Protein AF-A0A7C5KEQ6-F1 (afdb_monomer)

InterPro domains:
  IPR007793 DivIVA [PF05103] (35-163)
  IPR007793 DivIVA [PTHR35794] (35-185)
  IPR019933 DivIVA domain [TIGR03544] (35-65)

Structure (mmCIF, N/CA/C/O backbone):
data_AF-A0A7C5KEQ6-F1
#
_entry.id   AF-A0A7C5KEQ6-F1
#
loop_
_atom_site.group_PDB
_atom_site.id
_atom_site.type_symbol
_atom_site.label_atom_id
_atom_site.label_alt_id
_atom_site.label_comp_id
_atom_site.label_asym_id
_atom_site.label_entity_id
_atom_site.label_seq_id
_atom_site.pdbx_PDB_ins_code
_atom_site.Cartn_x
_atom_site.Cartn_y
_atom_site.Cartn_z
_atom_site.occupancy
_atom_site.B_iso_or_equiv
_atom_site.auth_seq_id
_atom_site.auth_comp_id
_atom_site.auth_asym_id
_atom_site.auth_atom_id
_atom_site.pdbx_PDB_model_num
ATOM 1 N N . MET A 1 1 ? -36.748 -22.051 81.088 1.00 29.78 1 MET A N 1
ATOM 2 C CA . MET A 1 1 ? -35.799 -20.954 81.369 1.00 29.78 1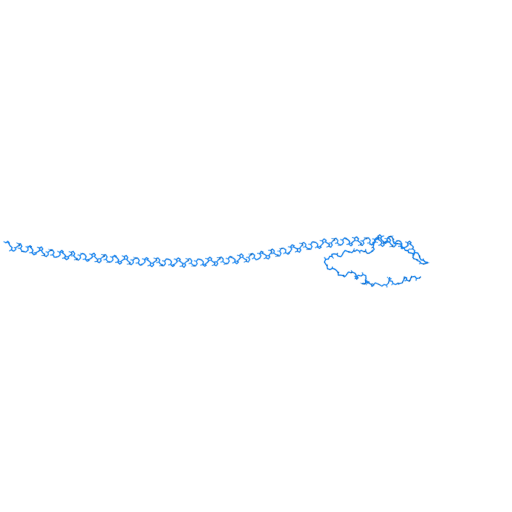 MET A CA 1
ATOM 3 C C . MET A 1 1 ? -34.847 -20.913 80.181 1.00 29.78 1 MET A C 1
ATOM 5 O O . MET A 1 1 ? -33.818 -21.569 80.209 1.00 29.78 1 MET A O 1
ATOM 9 N N . ILE A 1 2 ? -35.272 -20.294 79.074 1.00 32.44 2 ILE A N 1
ATOM 10 C CA . ILE A 1 2 ? -34.421 -20.153 77.887 1.00 32.44 2 ILE A CA 1
ATOM 11 C C . ILE A 1 2 ? -33.592 -18.909 78.142 1.00 32.44 2 ILE A C 1
ATOM 13 O O . ILE A 1 2 ? -34.121 -17.808 78.284 1.00 32.44 2 ILE A O 1
ATOM 17 N N . VAL A 1 3 ? -32.303 -19.131 78.342 1.00 28.83 3 VAL A N 1
ATOM 18 C CA . VAL A 1 3 ? -31.347 -18.090 78.670 1.00 28.83 3 VAL A CA 1
ATOM 19 C C . VAL A 1 3 ? -31.056 -17.334 77.375 1.00 28.83 3 VAL A C 1
ATOM 21 O O . VAL A 1 3 ? -30.143 -17.681 76.638 1.00 28.83 3 VAL A O 1
ATOM 24 N N . PHE A 1 4 ? -31.851 -16.302 77.087 1.00 32.75 4 PHE A N 1
ATOM 25 C CA . PHE A 1 4 ? -31.409 -15.196 76.241 1.00 32.75 4 PHE A CA 1
ATOM 26 C C . PHE A 1 4 ? -30.348 -14.434 77.040 1.00 32.75 4 PHE A C 1
ATOM 28 O O . PHE A 1 4 ? -30.637 -13.466 77.742 1.00 32.75 4 PHE A O 1
ATOM 35 N N . ARG A 1 5 ? -29.114 -14.934 77.017 1.00 34.44 5 ARG A N 1
ATOM 36 C CA . ARG A 1 5 ? -27.953 -14.146 77.409 1.00 34.44 5 ARG A CA 1
ATOM 37 C C . ARG A 1 5 ? -26.958 -14.114 76.270 1.00 34.44 5 ARG A C 1
ATOM 39 O O . ARG A 1 5 ? -26.550 -15.143 75.749 1.00 34.44 5 ARG A O 1
ATOM 46 N N . ASP A 1 6 ? -26.569 -12.877 76.005 1.00 37.09 6 ASP A N 1
ATOM 47 C CA . ASP A 1 6 ? -25.290 -12.476 75.449 1.00 37.09 6 ASP A CA 1
ATOM 48 C C . ASP A 1 6 ? -25.142 -12.598 73.936 1.00 37.09 6 ASP A C 1
ATOM 50 O O . ASP A 1 6 ? -24.330 -13.357 73.423 1.00 37.09 6 ASP A O 1
ATOM 54 N N . CYS A 1 7 ? -25.834 -11.708 73.218 1.00 33.69 7 CYS A N 1
ATOM 55 C CA . CYS A 1 7 ? -25.252 -11.151 71.996 1.00 33.69 7 CYS A CA 1
ATOM 56 C C . CYS A 1 7 ? -25.726 -9.717 71.701 1.00 33.69 7 CYS A C 1
ATOM 58 O O . CYS A 1 7 ? -26.034 -9.371 70.568 1.00 33.69 7 CYS A O 1
ATOM 60 N N . TRP A 1 8 ? -25.784 -8.856 72.722 1.00 36.59 8 TRP A N 1
ATOM 61 C CA . TRP A 1 8 ? -25.986 -7.416 72.519 1.00 36.59 8 TRP A CA 1
ATOM 62 C C . TRP A 1 8 ? -25.116 -6.600 73.473 1.00 36.59 8 TRP A C 1
ATOM 64 O O . TRP A 1 8 ? -25.591 -5.803 74.266 1.00 36.59 8 TRP A O 1
ATOM 74 N N . CYS A 1 9 ? -23.811 -6.870 73.473 1.00 34.62 9 CYS A N 1
ATOM 75 C CA . CYS A 1 9 ? -22.845 -5.996 74.134 1.00 34.62 9 CYS A CA 1
ATOM 76 C C . CYS A 1 9 ? -21.431 -6.335 73.667 1.00 34.62 9 CYS A C 1
ATOM 78 O O . CYS A 1 9 ? -20.751 -7.168 74.263 1.00 34.62 9 CYS A O 1
ATOM 80 N N . LYS A 1 10 ? -21.021 -5.699 72.569 1.00 31.30 10 LYS A N 1
ATOM 81 C CA . LYS A 1 10 ? -19.654 -5.277 72.214 1.00 31.30 10 LYS A CA 1
ATOM 82 C C . LYS A 1 10 ? -19.674 -5.014 70.719 1.00 31.30 10 LYS A C 1
ATOM 84 O O . LYS A 1 10 ? -19.950 -5.933 69.960 1.00 31.30 10 LYS A O 1
ATOM 89 N N . GLY A 1 11 ? -19.373 -3.780 70.318 1.00 40.06 11 GLY A N 1
ATOM 90 C CA . GLY A 1 11 ? -19.161 -3.362 68.930 1.00 40.06 11 GLY A CA 1
ATOM 91 C C . GLY A 1 11 ? -17.986 -4.090 68.274 1.00 40.06 11 GLY A C 1
ATOM 92 O O . GLY A 1 11 ? -16.974 -3.492 67.931 1.00 40.06 11 GLY A O 1
ATOM 93 N N . LYS A 1 12 ? -18.115 -5.405 68.125 1.00 33.38 12 LYS A N 1
ATOM 94 C CA . LYS A 1 12 ? -17.298 -6.251 67.281 1.00 33.38 12 LYS A CA 1
ATOM 95 C C . LYS A 1 12 ? -18.209 -6.707 66.161 1.00 33.38 12 LYS A C 1
ATOM 97 O O . LYS A 1 12 ? -19.040 -7.591 66.339 1.00 33.38 12 LYS A O 1
ATOM 102 N N . TYR A 1 13 ? -18.042 -6.027 65.034 1.00 39.66 13 TYR A N 1
ATOM 103 C CA . TYR A 1 13 ? -18.504 -6.431 63.716 1.00 39.66 13 TYR A CA 1
ATOM 104 C C . TYR A 1 13 ? -18.245 -7.937 63.559 1.00 39.66 13 TYR A C 1
ATOM 106 O O . TYR A 1 13 ? -17.094 -8.369 63.470 1.00 39.66 13 TYR A O 1
ATOM 114 N N . ASN A 1 14 ? -19.295 -8.755 63.658 1.00 34.84 14 ASN A N 1
ATOM 115 C CA . ASN A 1 14 ? -19.147 -10.202 63.622 1.00 34.84 14 ASN A CA 1
ATOM 116 C C . ASN A 1 14 ? -19.010 -10.623 62.155 1.00 34.84 14 ASN A C 1
ATOM 118 O O . ASN A 1 14 ? -19.997 -10.774 61.437 1.00 34.84 14 ASN A O 1
ATOM 122 N N . SER A 1 15 ? -17.764 -10.785 61.707 1.00 37.91 15 SER A N 1
ATOM 123 C CA . SER A 1 15 ? -17.379 -11.184 60.345 1.00 37.91 15 SER A CA 1
ATOM 124 C C . SER A 1 15 ? -17.901 -12.564 59.920 1.00 37.91 15 SER A C 1
ATOM 126 O O . SER A 1 15 ? -17.697 -12.973 58.780 1.00 37.91 15 SER A O 1
ATOM 128 N N . SER A 1 16 ? -18.592 -13.288 60.807 1.00 32.25 16 SER A N 1
ATOM 129 C CA . SER A 1 16 ? -19.177 -14.593 60.506 1.00 32.25 16 SER A CA 1
ATOM 130 C C . SER A 1 16 ? -20.471 -14.521 59.687 1.00 32.25 16 SER A C 1
ATOM 132 O O . SER A 1 16 ? -20.747 -15.473 58.967 1.00 32.25 16 SER A O 1
ATOM 134 N N . CYS A 1 17 ? -21.240 -13.425 59.734 1.00 35.88 17 CYS A N 1
ATOM 135 C CA . CYS A 1 17 ? -22.447 -13.288 58.895 1.00 35.88 17 CYS A CA 1
ATOM 136 C C . CYS A 1 17 ? -22.145 -12.800 57.469 1.00 35.88 17 CYS A C 1
ATOM 138 O O . CYS A 1 17 ? -22.971 -12.958 56.582 1.00 35.88 17 CYS A O 1
ATOM 140 N N . TYR A 1 18 ? -20.947 -12.263 57.223 1.00 37.22 18 TYR A N 1
ATOM 141 C CA . TYR A 1 18 ? -20.495 -11.847 55.888 1.00 37.22 18 TYR A CA 1
ATOM 142 C C . TYR A 1 18 ? -19.831 -12.980 55.085 1.00 37.22 18 TYR A C 1
ATOM 144 O O . TYR A 1 18 ? -19.348 -12.759 53.977 1.00 37.22 18 TYR A O 1
ATOM 152 N N . LYS A 1 19 ? -19.792 -14.203 55.630 1.00 31.09 19 LYS A N 1
ATOM 153 C CA . LYS A 1 19 ? -19.060 -15.333 55.040 1.00 31.09 19 LYS A CA 1
ATOM 154 C C . LYS A 1 19 ? -19.785 -16.086 53.921 1.00 31.09 19 LYS A C 1
ATOM 156 O O . LYS A 1 19 ? -19.233 -17.059 53.429 1.00 31.09 19 LYS A O 1
ATOM 161 N N . SER A 1 20 ? -20.952 -15.622 53.481 1.00 35.94 20 SER A N 1
ATOM 162 C CA . SER A 1 20 ? -21.626 -16.175 52.294 1.00 35.94 20 SER A CA 1
ATOM 163 C C . SER A 1 20 ? -21.351 -15.379 51.013 1.00 35.94 20 SER A C 1
ATOM 165 O O . SER A 1 20 ? -21.869 -15.727 49.960 1.00 35.94 20 SER A O 1
ATOM 167 N N . ILE A 1 21 ? -20.521 -14.330 51.071 1.00 41.25 21 ILE A N 1
ATOM 168 C CA . ILE A 1 21 ? -20.067 -13.590 49.884 1.00 41.25 21 ILE A CA 1
ATOM 169 C C . ILE A 1 21 ? -18.680 -14.110 49.491 1.00 41.25 21 ILE A C 1
ATOM 171 O O . ILE A 1 21 ? -17.681 -13.398 49.552 1.00 41.25 21 ILE A O 1
ATOM 175 N N . SER A 1 22 ? -18.596 -15.391 49.152 1.00 35.69 22 SER A N 1
ATOM 176 C CA . SER A 1 22 ? -17.406 -15.956 48.524 1.00 35.69 22 SER A CA 1
ATOM 177 C C . SER A 1 22 ? -17.815 -16.679 47.253 1.00 35.69 22 SER A C 1
ATOM 179 O O . SER A 1 22 ? -18.537 -17.667 47.304 1.00 35.69 22 SER A O 1
ATOM 181 N N . GLU A 1 23 ? -17.279 -16.160 46.149 1.00 37.38 23 GLU A N 1
ATOM 182 C CA . GLU A 1 23 ? -16.991 -16.898 44.921 1.00 37.38 23 GLU A CA 1
ATOM 183 C C . GLU A 1 23 ? -18.195 -17.276 44.051 1.00 37.38 23 GLU A C 1
ATOM 185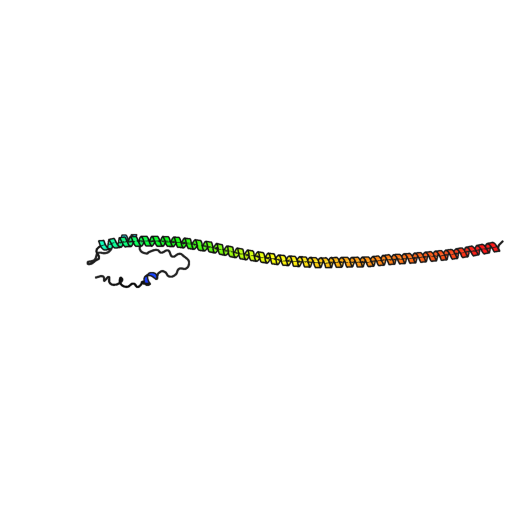 O O . GLU A 1 23 ? -18.720 -18.383 44.080 1.00 37.38 23 GLU A O 1
ATOM 190 N N . SER A 1 24 ? -18.523 -16.372 43.128 1.00 33.59 24 SER A N 1
ATOM 191 C CA . SER A 1 24 ? -18.882 -16.792 41.775 1.00 33.59 24 SER A CA 1
ATOM 192 C C . SER A 1 24 ? -18.427 -15.733 40.781 1.00 33.59 24 SER A C 1
ATOM 194 O O . SER A 1 24 ? -18.930 -14.609 40.748 1.00 33.59 24 SER A O 1
ATOM 196 N N . GLU A 1 25 ? -17.432 -16.104 39.989 1.00 36.66 25 GLU A N 1
ATOM 197 C CA . GLU A 1 25 ? -16.979 -15.370 38.822 1.00 36.66 25 GLU A CA 1
ATOM 198 C C . GLU A 1 25 ? -18.166 -15.102 37.873 1.00 36.66 25 GLU A C 1
ATOM 200 O O . GLU A 1 25 ? -18.947 -15.994 37.548 1.00 36.66 25 GLU A O 1
ATOM 205 N N . GLY A 1 26 ? -18.307 -13.858 37.413 1.00 40.50 26 GLY A N 1
ATOM 206 C CA . GLY A 1 26 ? -18.954 -13.553 36.133 1.00 40.50 26 GLY A CA 1
ATOM 207 C C . GLY A 1 26 ? -20.465 -13.299 36.082 1.00 40.50 26 GLY A C 1
ATOM 208 O O . GLY A 1 26 ? -20.894 -12.711 35.094 1.00 40.50 26 GLY A O 1
ATOM 209 N N . ASN A 1 27 ? -21.271 -13.624 37.095 1.00 42.72 27 ASN A N 1
ATOM 210 C CA . ASN A 1 27 ? -22.706 -13.295 37.095 1.00 42.72 27 ASN A CA 1
ATOM 211 C C . ASN A 1 27 ? -23.093 -12.497 38.342 1.00 42.72 27 ASN A C 1
ATOM 213 O O . ASN A 1 27 ? -22.653 -12.804 39.446 1.00 42.72 27 ASN A O 1
ATOM 217 N N . GLY A 1 28 ? -23.876 -11.433 38.144 1.00 48.72 28 GLY A N 1
ATOM 218 C CA . GLY A 1 28 ? -24.333 -10.545 39.212 1.00 48.72 28 GLY A CA 1
ATOM 219 C C . GLY A 1 28 ? -24.948 -11.336 40.364 1.00 48.72 28 GLY A C 1
ATOM 220 O O . GLY A 1 28 ? -25.876 -12.114 40.164 1.00 48.72 28 GLY A O 1
ATOM 221 N N . VAL A 1 29 ? -24.398 -11.152 41.562 1.00 52.53 29 VAL A N 1
ATOM 222 C CA . VAL A 1 29 ? -24.937 -11.739 42.786 1.00 52.53 29 VAL A CA 1
ATOM 223 C C . VAL A 1 29 ? -26.204 -10.962 43.124 1.00 52.53 29 VAL A C 1
ATOM 225 O O . VAL A 1 29 ? -26.113 -9.842 43.611 1.00 52.53 29 VAL A O 1
ATOM 228 N N . THR A 1 30 ? -27.371 -11.525 42.820 1.00 57.31 30 THR A N 1
ATOM 229 C CA . THR A 1 30 ? -28.657 -10.966 43.252 1.00 57.31 30 THR A CA 1
ATOM 230 C C . THR A 1 30 ? -28.824 -11.260 44.736 1.00 57.31 30 THR A C 1
ATOM 232 O O . THR A 1 30 ? -28.908 -12.434 45.121 1.00 57.31 30 THR A O 1
ATOM 235 N N . TYR A 1 31 ? -28.846 -10.228 45.578 1.00 66.00 31 TYR A N 1
ATOM 236 C CA . TYR A 1 31 ? -29.071 -10.422 47.008 1.00 66.00 31 TYR A CA 1
ATOM 237 C C . TYR A 1 31 ? -30.532 -10.820 47.240 1.00 66.00 31 TYR A C 1
ATOM 239 O O . TYR A 1 31 ? -31.441 -9.996 47.166 1.00 66.00 31 TYR A O 1
ATOM 247 N N . LYS A 1 32 ? -30.765 -12.105 47.514 1.00 67.50 32 LYS A N 1
ATOM 248 C CA . LYS A 1 32 ? -32.080 -12.622 47.889 1.00 67.50 32 LYS A CA 1
ATOM 249 C C . LYS A 1 32 ? -32.089 -12.892 49.396 1.00 67.50 32 LYS A C 1
ATOM 251 O O . LYS A 1 32 ? -31.457 -13.859 49.816 1.00 67.50 32 LYS A O 1
ATOM 256 N N . PRO A 1 33 ? -32.750 -12.057 50.214 1.00 71.38 33 PRO A N 1
ATOM 257 C CA . PRO A 1 33 ? -32.832 -12.312 51.645 1.00 71.38 33 PRO A CA 1
ATOM 258 C C . PRO A 1 33 ? -33.706 -13.544 51.934 1.00 71.38 33 PRO A C 1
ATOM 260 O O . PRO A 1 33 ? -34.746 -13.737 51.304 1.00 71.38 33 PRO A O 1
ATOM 263 N N . ASP A 1 34 ? -33.288 -14.359 52.909 1.00 76.06 34 ASP A N 1
ATOM 264 C CA . ASP A 1 34 ? -34.001 -15.573 53.356 1.00 76.06 34 ASP A CA 1
ATOM 265 C C . ASP A 1 34 ? -35.284 -15.272 54.153 1.00 76.06 34 ASP A C 1
ATOM 267 O O . ASP A 1 34 ? -36.094 -16.164 54.399 1.00 76.06 34 ASP A O 1
ATOM 271 N N . ILE A 1 35 ? -35.456 -14.019 54.582 1.00 78.00 35 ILE A N 1
ATOM 272 C CA . ILE A 1 35 ? -36.612 -13.526 55.331 1.00 78.00 35 ILE A CA 1
ATOM 273 C C . ILE A 1 35 ? -37.077 -12.241 54.652 1.00 78.00 35 ILE A C 1
ATOM 275 O O . ILE A 1 35 ? -36.291 -11.307 54.476 1.00 78.00 35 ILE A O 1
ATOM 279 N N . THR A 1 36 ? -38.350 -12.192 54.270 1.00 82.56 36 THR A N 1
ATOM 280 C CA . THR A 1 36 ? -38.975 -10.997 53.697 1.00 82.56 36 THR A CA 1
ATOM 281 C C . THR A 1 36 ? -39.631 -10.141 54.787 1.00 82.56 36 THR A C 1
ATOM 283 O O . THR A 1 36 ? -39.980 -10.662 55.846 1.00 82.56 36 THR A O 1
ATOM 286 N N . PRO A 1 37 ? -39.864 -8.836 54.551 1.00 84.44 37 PRO A N 1
ATOM 287 C CA . PRO A 1 37 ? -40.622 -7.994 55.485 1.00 84.44 37 PRO A CA 1
ATOM 288 C C . PRO A 1 37 ? -42.003 -8.583 55.824 1.00 84.44 37 PRO A C 1
ATOM 290 O O . PRO A 1 37 ? -42.469 -8.515 56.960 1.00 84.44 37 PRO A O 1
ATOM 293 N N . LEU A 1 38 ? -42.618 -9.262 54.851 1.00 82.81 38 LEU A N 1
ATOM 294 C CA . LEU A 1 38 ? -43.882 -9.971 55.024 1.00 82.81 38 LEU A CA 1
ATOM 295 C C . LEU A 1 38 ? -43.754 -11.186 55.962 1.00 82.81 38 LEU A C 1
ATOM 297 O O . LEU A 1 38 ? -44.675 -11.478 56.722 1.00 82.81 38 LEU A O 1
ATOM 301 N N . ASP A 1 39 ? -42.614 -11.880 55.947 1.00 84.31 39 ASP A N 1
ATOM 302 C CA . ASP A 1 39 ? -42.336 -12.986 56.873 1.00 84.31 39 ASP A CA 1
ATOM 303 C C . ASP A 1 39 ? -42.095 -12.493 58.307 1.00 84.31 39 ASP A C 1
ATOM 305 O O . ASP A 1 39 ? -42.354 -13.231 59.258 1.00 84.31 39 ASP A O 1
ATOM 309 N N . ILE A 1 40 ? -41.612 -11.253 58.471 1.00 84.88 40 ILE A N 1
ATOM 310 C CA . ILE A 1 40 ? -41.438 -10.598 59.777 1.00 84.88 40 ILE A CA 1
ATOM 311 C C . ILE A 1 40 ? -42.808 -10.239 60.368 1.00 84.88 40 ILE A C 1
ATOM 313 O O . ILE A 1 40 ? -43.055 -10.541 61.532 1.00 84.88 40 ILE A O 1
ATOM 317 N N . GLN A 1 41 ? -43.717 -9.679 59.562 1.00 80.69 41 GLN A N 1
ATOM 318 C CA . GLN A 1 41 ? -45.080 -9.328 59.996 1.00 80.69 41 GLN A CA 1
ATOM 319 C C . GLN A 1 41 ? -45.940 -10.548 60.344 1.00 80.69 41 GLN A C 1
ATOM 321 O O . GLN A 1 41 ? -46.729 -10.505 61.280 1.00 80.69 41 GLN A O 1
ATOM 326 N N . ASN A 1 42 ? -45.777 -11.657 59.620 1.00 84.12 42 ASN A N 1
ATOM 327 C CA . ASN A 1 42 ? -46.536 -12.888 59.867 1.00 84.12 42 ASN A CA 1
ATOM 328 C C . ASN A 1 42 ? -45.868 -13.811 60.904 1.00 84.12 42 ASN A C 1
ATOM 330 O O . ASN A 1 42 ? -46.201 -14.997 60.994 1.00 84.12 42 ASN A O 1
ATOM 334 N N . LYS A 1 43 ? -44.879 -13.316 61.660 1.00 85.50 43 LYS A N 1
ATOM 335 C CA . LYS A 1 43 ? -44.107 -14.151 62.576 1.00 85.50 43 LYS A CA 1
ATOM 336 C C . LYS A 1 43 ? -44.860 -14.397 63.881 1.00 85.50 43 LYS A C 1
ATOM 338 O O . LYS A 1 43 ? -44.917 -13.542 64.753 1.00 85.50 43 LYS A O 1
ATOM 343 N N . GLU A 1 44 ? -45.338 -15.623 64.067 1.00 82.00 44 GLU A N 1
ATOM 344 C CA . GLU A 1 44 ? -45.935 -16.042 65.337 1.00 82.00 44 GLU A CA 1
ATOM 345 C C . GLU A 1 44 ? -44.886 -16.593 66.319 1.00 82.00 44 GLU A C 1
ATOM 347 O O . GLU A 1 44 ? -44.047 -17.434 65.969 1.00 82.00 44 GLU A O 1
ATOM 352 N N . PHE A 1 45 ? -44.954 -16.150 67.580 1.00 84.94 45 PHE A N 1
ATOM 353 C CA . PHE A 1 45 ? -44.117 -16.654 68.672 1.00 84.94 45 PHE A CA 1
ATOM 354 C C . PHE A 1 45 ? -44.919 -17.531 69.642 1.00 84.94 45 PHE A C 1
ATOM 356 O O . PHE A 1 45 ? -46.034 -17.207 70.046 1.00 84.94 45 PHE A O 1
ATOM 363 N N . SER A 1 46 ? -44.325 -18.640 70.088 1.00 82.50 46 SER A N 1
ATOM 364 C CA . SER A 1 46 ? -44.924 -19.514 71.104 1.00 82.50 46 SER A CA 1
ATOM 365 C C . SER A 1 46 ? -44.937 -18.850 72.487 1.00 82.50 46 SER A C 1
ATOM 367 O O . SER A 1 46 ? -43.889 -18.410 72.968 1.00 82.50 46 SER A O 1
ATOM 369 N N . LYS A 1 47 ? -46.088 -18.852 73.173 1.00 80.38 47 LYS A N 1
ATOM 370 C CA . LYS A 1 47 ? -46.228 -18.271 74.521 1.00 80.38 47 LYS A CA 1
ATOM 371 C C . LYS A 1 47 ? -45.574 -19.162 75.587 1.00 80.38 47 LYS A C 1
ATOM 373 O O . LYS A 1 47 ? -45.809 -20.367 75.636 1.00 80.38 47 LYS A O 1
ATOM 378 N N . GLY A 1 48 ? -44.761 -18.568 76.462 1.00 82.62 48 GLY A N 1
ATOM 379 C CA . GLY A 1 48 ? -44.084 -19.248 77.574 1.00 82.62 48 GLY A CA 1
ATOM 380 C C . GLY A 1 48 ? -44.408 -18.620 78.933 1.00 82.62 48 GLY A C 1
ATOM 381 O O . GLY A 1 48 ? -44.843 -17.478 79.006 1.00 82.62 48 GLY A O 1
ATOM 382 N N . LEU A 1 49 ? -44.151 -19.345 80.032 1.00 73.12 49 LEU A N 1
ATOM 383 C CA . LEU A 1 49 ? -44.479 -18.922 81.412 1.00 73.12 49 LEU A CA 1
ATOM 384 C C . LEU A 1 49 ? -43.808 -17.597 81.863 1.00 73.12 49 LEU A C 1
ATOM 386 O O . LEU A 1 49 ? -44.185 -17.023 82.881 1.00 73.12 49 LEU A O 1
ATOM 390 N N . ARG A 1 50 ? -42.783 -17.139 81.133 1.00 79.25 50 ARG A N 1
ATOM 391 C CA . ARG A 1 50 ? -42.135 -15.819 81.209 1.00 79.25 50 ARG A CA 1
ATOM 392 C C . ARG A 1 50 ? -41.779 -15.408 79.779 1.00 79.25 50 ARG A C 1
ATOM 394 O O . ARG A 1 50 ? -41.192 -16.224 79.069 1.00 79.25 50 ARG A O 1
ATOM 401 N N . GLY A 1 51 ? -42.092 -14.179 79.382 1.00 79.88 51 GLY A N 1
ATOM 402 C CA . GLY A 1 51 ? -41.855 -13.675 78.028 1.00 79.88 51 GLY A CA 1
ATOM 403 C C . GLY A 1 51 ? -41.823 -12.151 77.976 1.00 79.88 51 GLY A C 1
ATOM 404 O O . GLY A 1 51 ? -42.127 -11.485 78.968 1.00 79.88 51 GLY A O 1
ATOM 405 N N . TYR A 1 52 ? -41.418 -11.624 76.824 1.00 84.44 52 TYR A N 1
ATOM 406 C CA . TYR A 1 52 ? -41.544 -10.204 76.503 1.00 84.44 52 TYR A CA 1
ATOM 407 C C . TYR A 1 52 ? -43.023 -9.833 76.342 1.00 84.44 52 TYR A C 1
ATOM 409 O O . TYR A 1 52 ? -43.857 -10.704 76.088 1.00 84.44 52 TYR A O 1
ATOM 417 N N . LYS A 1 53 ? -43.360 -8.553 76.521 1.00 85.31 53 LYS A N 1
ATOM 418 C CA . LYS A 1 53 ? -44.719 -8.077 76.249 1.00 85.31 53 LYS A CA 1
ATOM 419 C C . LYS A 1 53 ? -44.980 -8.124 74.749 1.00 85.31 53 LYS A C 1
ATOM 421 O O . LYS A 1 53 ? -44.178 -7.596 73.988 1.00 85.31 53 LYS A O 1
ATOM 426 N N . GLU A 1 54 ? -46.113 -8.703 74.371 1.00 85.19 54 GLU A N 1
ATOM 427 C CA . GLU A 1 54 ? -46.536 -8.859 72.973 1.00 85.19 54 GLU A CA 1
ATOM 428 C C . GLU A 1 54 ? -46.571 -7.493 72.258 1.00 85.19 54 GLU A C 1
ATOM 430 O O . GLU A 1 54 ? -45.864 -7.328 71.275 1.00 85.19 54 GLU A O 1
ATOM 435 N N . GLU A 1 55 ? -47.193 -6.462 72.850 1.00 86.19 55 GLU A N 1
ATOM 436 C CA . GLU A 1 55 ? -47.237 -5.103 72.267 1.00 86.19 55 GLU A CA 1
ATOM 437 C C . GLU A 1 55 ? -45.857 -4.468 72.004 1.00 86.19 55 GLU A C 1
ATOM 439 O O . GLU A 1 55 ? -45.677 -3.758 71.019 1.00 86.19 55 GLU A O 1
ATOM 444 N N . GLU A 1 56 ? -44.868 -4.671 72.882 1.00 86.31 56 GLU A N 1
ATOM 445 C CA . GLU A 1 56 ? -43.525 -4.096 72.683 1.00 86.31 56 GLU A CA 1
ATOM 446 C C . GLU A 1 56 ? -42.757 -4.844 71.582 1.00 86.31 56 GLU A C 1
ATOM 448 O O . GLU A 1 56 ? -41.949 -4.242 70.877 1.00 86.31 56 GLU A O 1
ATOM 453 N N . VAL A 1 57 ? -43.014 -6.148 71.425 1.00 88.25 57 VAL A N 1
ATOM 454 C CA . VAL A 1 57 ? -42.425 -6.971 70.362 1.00 88.25 57 VAL A CA 1
ATOM 455 C C . VAL A 1 57 ? -43.068 -6.649 69.017 1.00 88.25 57 VAL A C 1
ATOM 457 O O . VAL A 1 57 ? -42.335 -6.480 68.049 1.00 88.25 57 VAL A O 1
ATOM 460 N N . ASP A 1 58 ? -44.392 -6.506 68.963 1.00 85.62 58 ASP A N 1
ATOM 461 C CA . ASP A 1 58 ? -45.125 -6.205 67.729 1.00 85.62 58 ASP A CA 1
ATOM 462 C C . ASP A 1 58 ? -44.716 -4.839 67.159 1.00 85.62 58 ASP A C 1
ATOM 464 O O . ASP A 1 58 ? -44.318 -4.759 66.000 1.00 85.62 58 ASP A O 1
ATOM 468 N N . ASN A 1 59 ? -44.659 -3.793 67.995 1.00 88.19 59 ASN A N 1
ATOM 469 C CA . ASN A 1 59 ? -44.170 -2.474 67.569 1.00 88.19 59 ASN A CA 1
ATOM 470 C C . ASN A 1 59 ? -42.726 -2.533 67.030 1.00 88.19 59 ASN A C 1
ATOM 472 O O . ASN A 1 59 ? -42.395 -1.877 66.046 1.00 88.19 59 ASN A O 1
ATOM 476 N N . PHE A 1 60 ? -41.856 -3.341 67.649 1.00 89.50 60 PHE A N 1
ATOM 477 C CA . PHE A 1 60 ? -40.486 -3.525 67.163 1.00 89.50 60 PHE A CA 1
ATOM 478 C C . PHE A 1 60 ? -40.431 -4.296 65.836 1.00 89.50 60 PHE A C 1
ATOM 480 O O . PHE A 1 60 ? -39.574 -4.007 65.002 1.00 89.50 60 PHE A O 1
ATOM 487 N N . LEU A 1 61 ? -41.309 -5.283 65.630 1.00 88.94 61 LEU A N 1
ATOM 488 C CA . LEU A 1 61 ? -41.399 -6.016 64.366 1.00 88.94 61 LEU A CA 1
ATOM 489 C C . LEU A 1 61 ? -41.929 -5.142 63.227 1.00 88.94 61 LEU A C 1
ATOM 491 O O . LEU A 1 61 ? -41.448 -5.291 62.103 1.00 88.94 61 LEU A O 1
ATOM 495 N N . ASP A 1 62 ? -42.854 -4.226 63.510 1.00 87.69 62 ASP A N 1
ATOM 496 C CA . ASP A 1 62 ? -43.340 -3.244 62.539 1.00 87.69 62 ASP A CA 1
ATOM 497 C C . ASP A 1 62 ? -42.218 -2.290 62.105 1.00 87.69 62 ASP A C 1
ATOM 499 O O . ASP A 1 62 ? -41.930 -2.189 60.907 1.00 87.69 62 ASP A O 1
ATOM 503 N N . ASP A 1 63 ? -41.503 -1.693 63.065 1.00 88.69 63 ASP A N 1
ATOM 504 C CA . ASP A 1 63 ? -40.333 -0.844 62.796 1.00 88.69 63 ASP A CA 1
ATOM 505 C C . ASP A 1 63 ? -39.250 -1.615 62.015 1.00 88.69 63 ASP A C 1
ATOM 507 O O . ASP A 1 63 ? -38.653 -1.110 61.057 1.00 88.69 63 ASP A O 1
ATOM 511 N N . LEU A 1 64 ? -38.994 -2.872 62.399 1.00 90.06 64 LEU A N 1
ATOM 512 C CA . LEU A 1 64 ? -38.015 -3.728 61.734 1.00 90.06 64 LEU A CA 1
ATOM 513 C C . LEU A 1 64 ? -38.436 -4.051 60.297 1.00 90.06 64 LEU A C 1
ATOM 515 O O . LEU A 1 64 ? -37.585 -4.026 59.408 1.00 90.06 64 LEU A O 1
ATOM 519 N N . SER A 1 65 ? -39.719 -4.339 60.064 1.00 88.94 65 SER A N 1
ATOM 520 C CA . SER A 1 65 ? -40.278 -4.616 58.738 1.00 88.94 65 SER A CA 1
ATOM 521 C C . SER A 1 65 ? -40.159 -3.403 57.810 1.00 88.94 65 SER A C 1
ATOM 523 O O . SER A 1 65 ? -39.771 -3.549 56.644 1.00 88.94 65 SER A O 1
ATOM 525 N N . GLU A 1 66 ? -40.409 -2.194 58.322 1.00 89.69 66 GLU A N 1
ATOM 526 C CA . GLU A 1 66 ? -40.248 -0.958 57.554 1.00 89.69 66 GLU A CA 1
ATOM 527 C C . GLU A 1 66 ? -38.783 -0.733 57.155 1.00 89.69 66 GLU A C 1
ATOM 529 O O . GLU A 1 66 ? -38.482 -0.549 55.971 1.00 89.69 66 GLU A O 1
ATOM 534 N N . VAL A 1 67 ? -37.853 -0.830 58.110 1.00 89.81 67 VAL A N 1
ATOM 535 C CA . VAL A 1 67 ? -36.414 -0.678 57.841 1.00 89.81 67 VAL A CA 1
ATOM 536 C C . VAL A 1 67 ? -35.919 -1.739 56.853 1.00 89.81 67 VAL A C 1
ATOM 538 O O . VAL A 1 67 ? -35.158 -1.420 55.938 1.00 89.81 67 VAL A O 1
ATOM 541 N N . PHE A 1 68 ? -36.372 -2.991 56.981 1.00 88.44 68 PHE A N 1
ATOM 542 C CA . PHE A 1 68 ? -36.022 -4.057 56.037 1.00 88.44 68 PHE A CA 1
ATOM 543 C C . PHE A 1 68 ? -36.553 -3.770 54.628 1.00 88.44 68 PHE A C 1
ATOM 545 O O . PHE A 1 68 ? -35.834 -3.964 53.648 1.00 88.44 68 PHE A O 1
ATOM 552 N N . SER A 1 69 ? -37.782 -3.263 54.514 1.00 87.94 69 SER A N 1
ATOM 553 C CA . SER A 1 69 ? -38.389 -2.891 53.229 1.00 87.94 69 SER A CA 1
ATOM 554 C C . SER A 1 69 ? -37.632 -1.749 52.546 1.00 87.94 69 SER A C 1
ATOM 556 O O . SER A 1 69 ? -37.361 -1.806 51.341 1.00 87.94 69 SER A O 1
ATOM 558 N N . GLN A 1 70 ? -37.237 -0.730 53.314 1.00 90.38 70 GLN A N 1
ATOM 559 C CA . GLN A 1 70 ? -36.407 0.373 52.824 1.00 90.38 70 GLN A CA 1
ATOM 560 C C . GLN A 1 70 ? -35.029 -0.128 52.373 1.00 90.38 70 GLN A C 1
ATOM 562 O O . GLN A 1 70 ? -34.552 0.251 51.304 1.00 90.38 70 GLN A O 1
ATOM 567 N N . MET A 1 71 ? -34.415 -1.030 53.144 1.00 89.12 71 MET A N 1
ATOM 568 C CA . MET A 1 71 ? -33.118 -1.615 52.809 1.00 89.12 71 MET A CA 1
ATOM 569 C C . MET A 1 71 ? -33.173 -2.436 51.515 1.00 89.12 71 MET A C 1
ATOM 571 O O . MET A 1 71 ? -32.301 -2.277 50.664 1.00 89.12 71 MET A O 1
ATOM 575 N N . ILE A 1 72 ? -34.202 -3.270 51.331 1.00 87.06 72 ILE A N 1
ATOM 576 C CA . ILE A 1 72 ? -34.402 -4.042 50.092 1.00 87.06 72 ILE A CA 1
ATOM 577 C C . ILE A 1 72 ? -34.585 -3.101 48.896 1.00 87.06 72 ILE A C 1
ATOM 579 O O . ILE A 1 72 ? -33.932 -3.282 47.871 1.00 87.06 72 ILE A O 1
ATOM 583 N N . SER A 1 73 ? -35.402 -2.056 49.045 1.00 89.12 73 SER A N 1
ATOM 584 C CA . SER A 1 73 ? -35.633 -1.070 47.980 1.00 89.12 73 SER A CA 1
ATOM 585 C C . SER A 1 73 ? -34.345 -0.347 47.568 1.00 89.12 73 SER A C 1
ATOM 587 O O . SER A 1 73 ? -34.106 -0.113 46.382 1.00 89.12 73 SER A O 1
ATOM 589 N N . GLU A 1 74 ? -33.490 -0.013 48.535 1.00 91.19 74 GLU A N 1
ATOM 590 C CA . GLU A 1 74 ? -32.205 0.633 48.264 1.00 91.19 74 GLU A CA 1
ATOM 591 C C . GLU A 1 74 ? -31.206 -0.322 47.598 1.00 91.19 74 GLU A C 1
ATOM 593 O O . GLU A 1 74 ? -30.492 0.086 46.682 1.00 91.19 74 GLU A O 1
ATOM 598 N N . ILE A 1 75 ? -31.191 -1.602 47.985 1.00 88.44 75 ILE A N 1
ATOM 599 C CA . ILE A 1 75 ? -30.386 -2.631 47.310 1.00 88.44 75 ILE A CA 1
ATOM 600 C C . ILE A 1 75 ? -30.810 -2.751 45.845 1.00 88.44 75 ILE A C 1
ATOM 602 O O . ILE A 1 75 ? -29.957 -2.653 44.967 1.00 88.44 75 ILE A O 1
ATOM 606 N N . GLU A 1 76 ? -32.110 -2.863 45.559 1.00 87.31 76 GLU A N 1
ATOM 607 C CA . GLU A 1 76 ? -32.605 -2.925 44.178 1.00 87.31 76 GLU A CA 1
ATOM 608 C C . GLU A 1 76 ? -32.235 -1.674 43.368 1.00 87.31 76 GLU A C 1
ATOM 610 O O . GLU A 1 76 ? -31.904 -1.758 42.180 1.00 87.31 76 GLU A O 1
ATOM 615 N N . ARG A 1 77 ? -32.293 -0.490 43.993 1.00 92.25 77 ARG A N 1
ATOM 616 C CA . ARG A 1 77 ? -31.892 0.771 43.358 1.00 92.25 77 ARG A CA 1
ATOM 617 C C . ARG A 1 77 ? -30.408 0.751 42.994 1.00 92.25 77 ARG A C 1
ATOM 619 O O . ARG A 1 77 ? -30.052 1.094 41.865 1.00 92.25 77 ARG A O 1
ATOM 626 N N . LEU A 1 78 ? -29.558 0.342 43.934 1.00 90.44 78 LEU A N 1
ATOM 627 C CA . LEU A 1 78 ? -28.112 0.253 43.744 1.00 90.44 78 LEU A CA 1
ATOM 628 C C . LEU A 1 78 ? -27.734 -0.820 42.719 1.00 90.44 78 LEU A C 1
ATOM 630 O O . LEU A 1 78 ? -26.833 -0.590 41.917 1.00 90.44 78 LEU A O 1
ATOM 634 N N . GLU A 1 79 ? -28.421 -1.962 42.696 1.00 87.12 79 GLU A N 1
ATOM 635 C CA . GLU A 1 79 ? -28.210 -3.018 41.700 1.00 87.12 79 GLU A CA 1
ATOM 636 C C . GLU A 1 79 ? -28.511 -2.512 40.283 1.00 87.12 79 GLU A C 1
ATOM 638 O O . GLU A 1 79 ? -27.664 -2.646 39.396 1.00 87.12 79 GLU A O 1
ATOM 643 N N . LYS A 1 80 ? -29.652 -1.834 40.087 1.00 90.75 80 LYS A N 1
ATOM 644 C CA . LYS A 1 80 ? -30.012 -1.207 38.800 1.00 90.75 80 LYS A CA 1
ATOM 645 C C . LYS A 1 80 ? -28.991 -0.156 38.369 1.00 90.75 80 LYS A C 1
ATOM 647 O O . LYS A 1 80 ? -28.607 -0.096 37.201 1.00 90.75 80 LYS A O 1
ATOM 652 N N . GLU A 1 81 ? -28.531 0.673 39.304 1.00 93.44 81 GLU A N 1
ATOM 653 C CA . GLU A 1 81 ? -27.504 1.680 39.030 1.00 93.44 81 GLU A CA 1
ATOM 654 C C . GLU A 1 81 ? -26.170 1.026 38.634 1.00 93.44 81 GLU A C 1
ATOM 656 O O . GLU A 1 81 ? -25.534 1.441 37.664 1.00 93.44 81 GLU A O 1
ATOM 661 N N . ASN A 1 82 ? -25.770 -0.045 39.322 1.00 91.62 82 ASN A N 1
ATOM 662 C CA . ASN A 1 82 ? -24.545 -0.785 39.027 1.00 91.62 82 ASN A CA 1
ATOM 663 C C . ASN A 1 82 ? -24.617 -1.463 37.652 1.00 91.62 82 ASN A C 1
ATOM 665 O O . ASN A 1 82 ? -23.670 -1.371 36.873 1.00 91.62 82 ASN A O 1
ATOM 669 N N . GLU A 1 83 ? -25.744 -2.087 37.310 1.00 91.06 83 GLU A N 1
ATOM 670 C CA . GLU A 1 83 ? -25.969 -2.689 35.992 1.00 91.06 83 GLU A CA 1
ATOM 671 C C . GLU A 1 83 ? -25.897 -1.643 34.868 1.00 91.06 83 GLU A C 1
ATOM 673 O O . GLU A 1 83 ? -25.214 -1.844 33.854 1.00 91.06 83 GLU A O 1
ATOM 678 N N . TYR A 1 84 ? -26.524 -0.484 35.073 1.00 93.31 84 TYR A N 1
ATOM 679 C CA . TYR A 1 84 ? -26.456 0.635 34.137 1.00 93.31 84 TYR A CA 1
ATOM 680 C C . TYR A 1 84 ? -25.020 1.147 33.953 1.00 93.31 84 TYR A C 1
ATOM 682 O O . TYR A 1 84 ? -24.553 1.324 32.822 1.00 93.31 84 T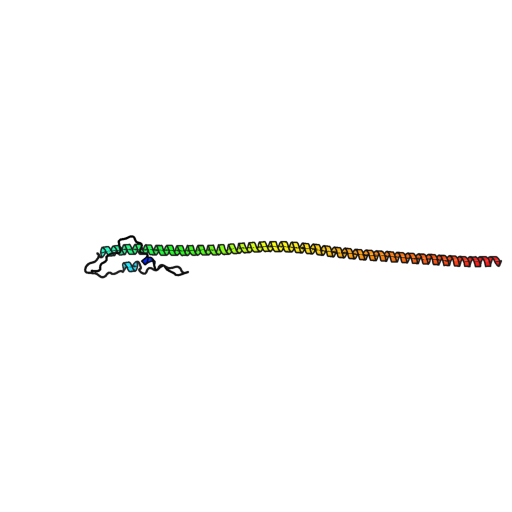YR A O 1
ATOM 690 N N . LEU A 1 85 ? -24.288 1.353 35.051 1.00 93.44 85 LEU A N 1
ATOM 691 C CA . LEU A 1 85 ? -22.898 1.808 35.009 1.00 93.44 85 LEU A CA 1
ATOM 692 C C . LEU A 1 85 ? -21.983 0.781 34.331 1.00 93.44 85 LEU A C 1
ATOM 694 O O . LEU A 1 85 ? -21.177 1.159 33.479 1.00 93.44 85 LEU A O 1
ATOM 698 N N . ARG A 1 86 ? -22.144 -0.514 34.627 1.00 91.94 86 ARG A N 1
ATOM 699 C CA . ARG A 1 86 ? -21.405 -1.602 33.963 1.00 91.94 86 ARG A CA 1
ATOM 700 C C . ARG A 1 86 ? -21.653 -1.613 32.459 1.00 91.94 86 ARG A C 1
ATOM 702 O O . ARG A 1 86 ? -20.699 -1.679 31.686 1.00 91.94 86 ARG A O 1
ATOM 709 N N . SER A 1 87 ? -22.908 -1.464 32.044 1.00 93.94 87 SER A N 1
ATOM 710 C CA . SER A 1 87 ? -23.282 -1.401 30.627 1.00 93.94 87 SER A CA 1
ATOM 711 C C . SER A 1 87 ? -22.629 -0.210 29.918 1.00 93.94 87 SER A C 1
ATOM 713 O O . SER A 1 87 ? -22.089 -0.349 28.818 1.00 93.94 87 SER A O 1
ATOM 715 N N . ARG A 1 88 ? -22.594 0.963 30.564 1.00 95.12 88 ARG A N 1
ATOM 716 C CA . ARG A 1 88 ? -21.912 2.153 30.026 1.00 95.12 88 ARG A CA 1
ATOM 717 C C . ARG A 1 88 ? -20.402 1.978 29.916 1.00 95.12 88 ARG A C 1
ATOM 719 O O . ARG A 1 88 ? -19.816 2.410 28.919 1.00 95.12 88 ARG A O 1
ATOM 726 N N . ILE A 1 89 ? -19.775 1.357 30.914 1.00 94.81 89 ILE A N 1
ATOM 727 C CA . ILE A 1 89 ? -18.340 1.054 30.888 1.00 94.81 89 ILE A CA 1
ATOM 728 C C . ILE A 1 89 ? -18.039 0.118 29.719 1.00 94.81 89 ILE A C 1
ATOM 730 O O . ILE A 1 89 ? -17.170 0.432 28.909 1.00 94.81 89 ILE A O 1
ATOM 734 N N . GLN A 1 90 ? -18.806 -0.963 29.564 1.00 94.88 90 GLN A N 1
ATOM 735 C CA . GLN A 1 90 ? -18.612 -1.919 28.475 1.00 94.88 90 GLN A CA 1
ATOM 736 C C . GLN A 1 90 ? -18.790 -1.268 27.094 1.00 94.88 90 GLN A C 1
ATOM 738 O O . GLN A 1 90 ? -17.998 -1.513 26.184 1.00 94.88 90 GLN A O 1
ATOM 743 N N . ALA A 1 91 ? -19.800 -0.410 26.924 1.00 93.19 91 ALA A N 1
ATOM 744 C CA . ALA A 1 91 ? -20.004 0.325 25.676 1.00 93.19 91 ALA A CA 1
ATOM 745 C C . ALA A 1 91 ? -18.827 1.266 25.360 1.00 93.19 91 ALA A C 1
ATOM 747 O O . ALA A 1 91 ? -18.383 1.348 24.215 1.00 93.19 91 ALA A O 1
ATOM 748 N N . THR A 1 92 ? -18.292 1.941 26.380 1.00 93.44 92 THR A N 1
ATOM 749 C CA . THR A 1 92 ? -17.139 2.843 26.231 1.00 93.44 92 THR A CA 1
ATOM 750 C C . THR A 1 92 ? -15.862 2.069 25.905 1.00 93.44 92 THR A C 1
ATOM 752 O O . THR A 1 92 ? -15.111 2.479 25.027 1.00 93.44 92 THR A O 1
ATOM 755 N N . GLN A 1 93 ? -15.637 0.923 26.551 1.00 94.31 93 GLN A N 1
ATOM 756 C CA . GLN A 1 93 ? -14.498 0.045 26.267 1.00 94.31 93 GLN A CA 1
ATOM 757 C C . GLN A 1 93 ? -14.513 -0.441 24.817 1.00 94.31 93 GLN A C 1
ATOM 759 O O . GLN A 1 93 ? -13.532 -0.243 24.109 1.00 94.31 93 GLN A O 1
ATOM 764 N N . LYS A 1 94 ? -15.655 -0.952 24.336 1.00 93.50 94 LYS A N 1
ATOM 765 C CA . LYS A 1 94 ? -15.812 -1.373 22.933 1.00 93.50 94 LYS A CA 1
ATOM 766 C C . LYS A 1 94 ? -15.525 -0.240 21.948 1.00 93.50 94 LYS A C 1
ATOM 768 O O . LYS A 1 94 ? -14.898 -0.458 20.916 1.00 93.50 94 LYS A O 1
ATOM 773 N N . LYS A 1 95 ? -15.980 0.977 22.262 1.00 93.25 95 LYS A N 1
ATOM 774 C CA . LYS A 1 95 ? -15.701 2.159 21.440 1.00 93.25 95 LYS A CA 1
ATOM 775 C C . LYS A 1 95 ? -14.201 2.468 21.403 1.00 93.25 95 LYS A C 1
ATOM 777 O O . LYS A 1 95 ? -13.660 2.658 20.320 1.00 93.25 95 LYS A O 1
ATOM 782 N N . ASN A 1 96 ? -13.535 2.465 22.555 1.00 93.75 96 ASN A N 1
ATOM 783 C CA . ASN A 1 96 ? -12.102 2.740 22.644 1.00 93.75 96 ASN A CA 1
ATOM 784 C C . ASN A 1 96 ? -11.264 1.672 21.924 1.00 93.75 96 ASN A C 1
ATOM 786 O O . ASN A 1 96 ? -10.305 2.012 21.241 1.00 93.75 96 ASN A O 1
ATOM 790 N N . GLU A 1 97 ? -11.631 0.393 22.037 1.00 93.81 97 GLU A N 1
ATOM 791 C CA . GLU A 1 97 ? -10.982 -0.709 21.312 1.00 93.81 97 GLU A CA 1
ATOM 792 C C . GLU A 1 97 ? -11.104 -0.532 19.794 1.00 93.81 97 GLU A C 1
ATOM 794 O O . GLU A 1 97 ? -10.127 -0.687 19.059 1.00 93.81 97 GLU A O 1
ATOM 799 N N . PHE A 1 98 ? -12.291 -0.148 19.319 1.00 93.88 98 PHE A N 1
ATOM 800 C CA . PHE A 1 98 ? -12.520 0.131 17.906 1.00 93.88 98 PHE A CA 1
ATOM 801 C C . PHE A 1 98 ? -11.735 1.357 17.418 1.00 93.88 98 PHE A C 1
ATOM 803 O O . PHE A 1 98 ? -11.130 1.315 16.346 1.00 93.88 98 PHE A O 1
ATOM 810 N N . GLU A 1 99 ? -11.710 2.441 18.197 1.00 94.12 99 GLU A N 1
ATOM 811 C CA . GLU A 1 99 ? -10.938 3.647 17.876 1.00 94.12 99 GLU A CA 1
ATOM 812 C C . GLU A 1 99 ? -9.430 3.362 17.843 1.00 94.12 99 GLU A C 1
ATOM 814 O O . GLU A 1 99 ? -8.754 3.785 16.903 1.00 94.12 99 GLU A O 1
ATOM 819 N N . ALA A 1 100 ? -8.913 2.582 18.797 1.00 94.00 100 ALA A N 1
ATOM 820 C CA . ALA A 1 100 ? -7.520 2.145 18.812 1.00 94.00 100 ALA A CA 1
ATOM 821 C C . ALA A 1 100 ? -7.184 1.302 17.572 1.00 94.00 100 ALA A C 1
ATOM 823 O O . ALA A 1 100 ? -6.244 1.624 16.849 1.00 94.00 100 ALA A O 1
ATOM 824 N N . SER A 1 101 ? -8.007 0.296 17.253 1.00 95.06 101 SER A N 1
ATOM 825 C CA . SER A 1 101 ? -7.815 -0.540 16.060 1.00 95.06 101 SER A CA 1
ATOM 826 C C . SER A 1 101 ? -7.877 0.272 14.761 1.00 95.06 101 SER A C 1
ATOM 828 O O . SER A 1 101 ? -7.078 0.056 13.848 1.00 95.06 101 SER A O 1
ATOM 830 N N . THR A 1 102 ? -8.784 1.249 14.687 1.00 94.94 102 THR A N 1
ATOM 831 C CA . THR A 1 102 ? -8.904 2.147 13.531 1.00 94.94 102 THR A CA 1
ATOM 832 C C . THR A 1 102 ? -7.673 3.042 13.392 1.00 94.94 102 THR A C 1
ATOM 834 O O . THR A 1 102 ? -7.161 3.210 12.286 1.00 94.94 102 THR A O 1
ATOM 837 N N . SER A 1 103 ? -7.168 3.590 14.500 1.00 95.81 103 SER A N 1
ATOM 838 C CA . SER A 1 103 ? -5.935 4.384 14.524 1.00 95.81 103 SER A CA 1
ATOM 839 C C . SER A 1 103 ? -4.724 3.557 14.086 1.00 95.81 103 SER A C 1
ATOM 841 O O . SER A 1 103 ? -3.937 4.005 13.247 1.00 95.81 103 SER A O 1
ATOM 843 N N . ASP A 1 104 ? -4.597 2.327 14.586 1.00 96.25 104 ASP A N 1
ATOM 844 C CA . ASP A 1 104 ? -3.522 1.411 14.206 1.00 96.25 104 ASP A CA 1
ATOM 845 C C . ASP A 1 104 ? -3.580 1.079 12.713 1.00 96.25 104 ASP A C 1
ATOM 847 O O . ASP A 1 104 ? -2.567 1.178 12.013 1.00 96.25 104 ASP A O 1
ATOM 851 N N . PHE A 1 105 ? -4.771 0.770 12.195 1.00 96.62 105 PHE A N 1
ATOM 852 C CA . PHE A 1 105 ? -4.988 0.512 10.775 1.00 96.62 105 PHE A CA 1
ATOM 853 C C . PHE A 1 105 ? -4.658 1.729 9.903 1.00 96.62 105 PHE A C 1
ATOM 855 O O . PHE A 1 105 ? -3.983 1.589 8.883 1.00 96.62 105 PHE A O 1
ATOM 862 N N . LEU A 1 106 ? -5.067 2.931 10.316 1.00 96.94 106 LEU A N 1
ATOM 863 C CA . LEU A 1 106 ? -4.738 4.171 9.615 1.00 96.94 106 LEU A CA 1
ATOM 864 C C . LEU A 1 106 ? -3.224 4.404 9.593 1.00 96.94 106 LEU A C 1
ATOM 866 O O . LEU A 1 106 ? -2.672 4.723 8.540 1.00 96.94 106 LEU A O 1
ATOM 870 N N . SER A 1 107 ? -2.537 4.186 10.716 1.00 97.50 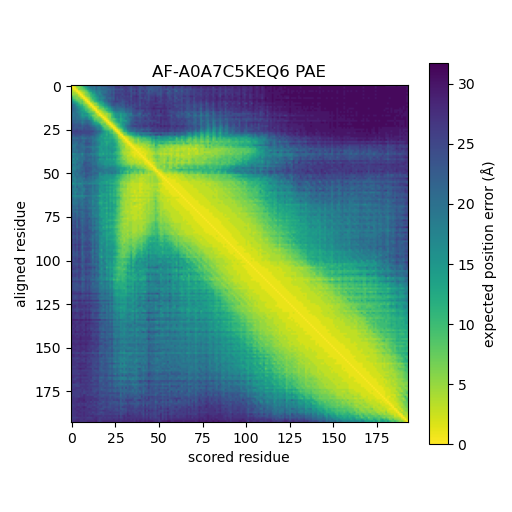107 SER A N 1
ATOM 871 C CA . SER A 1 107 ? -1.077 4.306 10.788 1.00 97.50 107 SER A CA 1
ATOM 872 C C . SER A 1 107 ? -0.369 3.291 9.879 1.00 97.50 107 SER A C 1
ATOM 874 O O . SER A 1 107 ? 0.626 3.617 9.227 1.00 97.50 107 SER A O 1
ATOM 876 N N . LEU A 1 108 ? -0.906 2.070 9.780 1.00 97.75 108 LEU A N 1
ATOM 877 C CA . LEU A 1 108 ? -0.406 1.031 8.888 1.00 97.75 108 LEU A CA 1
ATOM 878 C C . LEU A 1 108 ? -0.616 1.419 7.423 1.00 97.75 108 LEU A C 1
ATOM 880 O O . LEU A 1 108 ? 0.323 1.301 6.638 1.00 97.75 108 LEU A O 1
ATOM 884 N N . ILE A 1 109 ? -1.804 1.914 7.058 1.00 96.75 109 ILE A N 1
ATOM 885 C CA . ILE A 1 109 ? -2.071 2.428 5.709 1.00 96.75 109 ILE A CA 1
ATOM 886 C C . ILE A 1 109 ? -1.090 3.546 5.377 1.00 96.75 109 ILE A C 1
ATOM 888 O O . ILE A 1 109 ? -0.488 3.506 4.311 1.00 96.75 109 ILE A O 1
ATOM 892 N N . GLN A 1 110 ? -0.888 4.517 6.270 1.00 96.75 110 GLN A N 1
ATOM 893 C CA . GLN A 1 110 ? 0.045 5.620 6.029 1.00 96.75 110 GLN A CA 1
ATOM 894 C C . GLN A 1 110 ? 1.467 5.116 5.771 1.00 96.75 110 GLN A C 1
ATOM 896 O O . GLN A 1 110 ? 2.087 5.519 4.789 1.00 96.75 110 GLN A O 1
ATOM 901 N N . LYS A 1 111 ? 1.958 4.177 6.589 1.00 97.44 111 LYS A N 1
ATOM 902 C CA . LYS A 1 111 ? 3.259 3.531 6.360 1.00 97.44 111 LYS A CA 1
ATOM 903 C C . LYS A 1 111 ? 3.306 2.816 5.012 1.00 97.44 111 LYS A C 1
ATOM 905 O O . LYS A 1 111 ? 4.282 2.959 4.287 1.00 97.44 111 LYS A O 1
ATOM 910 N N . LYS A 1 112 ? 2.247 2.089 4.647 1.00 97.69 112 LYS A N 1
ATOM 911 C CA . LYS A 1 112 ? 2.171 1.371 3.368 1.00 97.69 112 LYS A CA 1
ATOM 912 C C . LYS A 1 112 ? 2.108 2.299 2.162 1.00 97.69 112 LYS A C 1
ATOM 914 O O . LYS A 1 112 ? 2.727 1.997 1.148 1.00 97.69 112 LYS A O 1
ATOM 919 N N . VAL A 1 113 ? 1.405 3.420 2.271 1.00 97.75 113 VAL A N 1
ATOM 920 C CA . VAL A 1 113 ? 1.370 4.457 1.236 1.00 97.75 113 VAL A CA 1
ATOM 921 C C . VAL A 1 113 ? 2.759 5.061 1.049 1.00 97.75 113 VAL A C 1
ATOM 923 O O . VAL A 1 113 ? 3.207 5.187 -0.088 1.00 97.75 113 VAL A O 1
ATOM 926 N N . GLU A 1 114 ? 3.467 5.372 2.136 1.00 97.00 114 GLU A N 1
ATOM 927 C CA . GLU A 1 114 ? 4.819 5.932 2.049 1.00 97.00 114 GLU A CA 1
ATOM 928 C C . GLU A 1 114 ? 5.830 4.915 1.491 1.00 97.00 114 GLU A C 1
ATOM 930 O O . GLU A 1 114 ? 6.607 5.239 0.595 1.00 97.00 114 GLU A O 1
ATOM 935 N N . GLU A 1 115 ? 5.776 3.655 1.938 1.00 97.44 115 GLU A N 1
ATOM 936 C CA . GLU A 1 115 ? 6.581 2.558 1.379 1.00 97.44 115 GLU A CA 1
ATOM 937 C C . GLU A 1 115 ? 6.336 2.388 -0.129 1.00 97.44 115 GLU A C 1
ATOM 939 O O . GLU A 1 115 ? 7.290 2.307 -0.907 1.00 97.44 115 GLU A O 1
ATOM 944 N N . ALA A 1 116 ? 5.067 2.380 -0.554 1.00 97.31 116 ALA A N 1
ATOM 945 C CA . ALA A 1 116 ? 4.694 2.270 -1.961 1.00 97.31 116 ALA A CA 1
ATOM 946 C C . ALA A 1 116 ? 5.185 3.473 -2.776 1.00 97.31 116 ALA A C 1
ATOM 948 O O . ALA A 1 116 ? 5.681 3.298 -3.888 1.00 97.31 116 ALA A O 1
ATOM 949 N N . LYS A 1 117 ? 5.105 4.688 -2.222 1.00 98.00 117 LYS A N 1
ATOM 950 C CA . LYS A 1 117 ? 5.607 5.901 -2.873 1.00 98.00 117 LYS A CA 1
ATOM 951 C C . LYS A 1 117 ? 7.115 5.821 -3.112 1.00 98.00 117 LYS A C 1
ATOM 953 O O . LYS A 1 117 ? 7.557 6.003 -4.244 1.00 98.00 117 LYS A O 1
ATOM 958 N N . ILE A 1 118 ? 7.888 5.460 -2.086 1.00 97.50 118 ILE A N 1
ATOM 959 C CA . ILE A 1 118 ? 9.344 5.283 -2.196 1.00 97.50 118 ILE A CA 1
ATOM 960 C C . ILE A 1 118 ? 9.687 4.191 -3.220 1.00 97.50 118 ILE A C 1
ATOM 962 O O . ILE A 1 118 ? 10.656 4.324 -3.971 1.00 97.50 118 ILE A O 1
ATOM 966 N N . GLN A 1 119 ? 8.918 3.099 -3.265 1.00 97.06 119 GLN A N 1
ATOM 967 C CA . GLN A 1 119 ? 9.126 2.036 -4.247 1.00 97.06 119 GLN A CA 1
ATOM 968 C C . GLN A 1 119 ? 8.877 2.527 -5.678 1.00 97.06 119 GLN A C 1
ATOM 970 O O . GLN A 1 119 ? 9.718 2.301 -6.547 1.00 97.06 119 GLN A O 1
ATOM 975 N N . VAL A 1 120 ? 7.769 3.231 -5.917 1.00 97.62 120 VAL A N 1
ATOM 976 C CA . VAL A 1 120 ? 7.445 3.789 -7.236 1.00 97.62 120 VAL A CA 1
ATOM 977 C C . VAL A 1 120 ? 8.514 4.783 -7.683 1.00 97.62 120 VAL A C 1
ATOM 979 O O . VAL A 1 120 ? 8.968 4.702 -8.820 1.00 97.62 120 VAL A O 1
ATOM 982 N N . GLU A 1 121 ? 8.976 5.673 -6.801 1.00 96.88 121 GLU A N 1
ATOM 983 C CA . GLU A 1 121 ? 10.052 6.624 -7.115 1.00 96.88 121 GLU A CA 1
ATOM 984 C C . GLU A 1 121 ? 11.34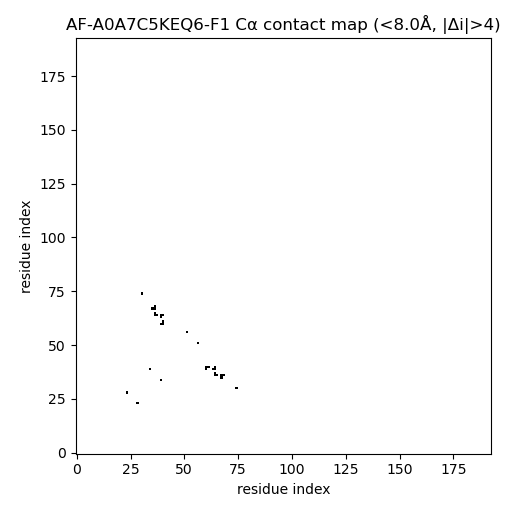2 5.903 -7.536 1.00 96.88 121 GLU A C 1
ATOM 986 O O . GLU A 1 121 ? 11.945 6.249 -8.556 1.00 96.88 121 GLU A O 1
ATOM 991 N N . LYS A 1 122 ? 11.728 4.841 -6.816 1.00 97.94 122 LYS A N 1
ATOM 992 C CA . LYS A 1 122 ? 12.881 4.005 -7.184 1.00 97.94 122 LYS A CA 1
ATOM 993 C C . LYS A 1 122 ? 12.688 3.317 -8.532 1.00 97.94 122 LYS A C 1
ATOM 995 O O . LYS A 1 122 ? 13.611 3.311 -9.340 1.00 97.94 122 LYS A O 1
ATOM 1000 N N . GLU A 1 123 ? 11.522 2.728 -8.783 1.00 96.56 123 GLU A N 1
ATOM 1001 C CA . GLU A 1 123 ? 11.230 2.025 -10.037 1.00 96.56 123 GLU A CA 1
ATOM 1002 C C . GLU A 1 123 ? 11.188 2.970 -11.243 1.00 96.56 123 GLU A C 1
ATOM 1004 O O . GLU A 1 123 ? 11.685 2.617 -12.316 1.00 96.56 123 GLU A O 1
ATOM 1009 N N . VAL A 1 124 ? 10.637 4.175 -11.072 1.00 97.94 124 VAL A N 1
ATOM 1010 C CA . VAL A 1 124 ? 10.621 5.224 -12.099 1.00 97.94 124 VAL A CA 1
ATOM 1011 C C . VAL A 1 124 ? 12.043 5.648 -12.443 1.00 97.94 124 VAL A C 1
ATOM 1013 O O . VAL A 1 124 ? 12.385 5.697 -13.624 1.00 97.94 124 VAL A O 1
ATOM 1016 N N . GLU A 1 125 ? 12.890 5.883 -11.441 1.00 97.31 125 GLU A N 1
ATOM 1017 C CA . GLU A 1 125 ? 14.278 6.283 -11.671 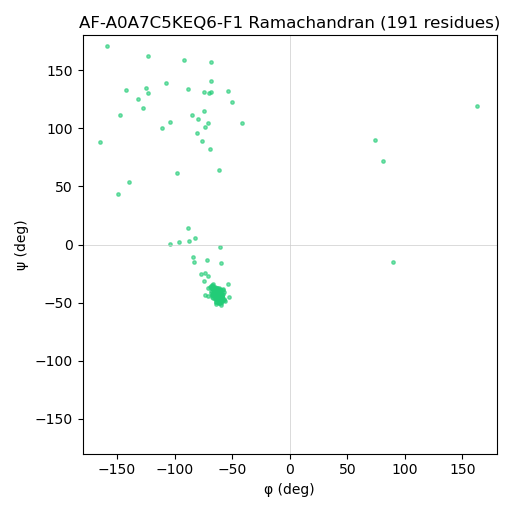1.00 97.31 125 GLU A CA 1
ATOM 1018 C C . GLU A 1 125 ? 15.086 5.174 -12.359 1.00 97.31 125 GLU A C 1
ATOM 1020 O O . GLU A 1 125 ? 15.794 5.419 -13.336 1.00 97.31 125 GLU A O 1
ATOM 1025 N N . LEU A 1 126 ? 14.909 3.922 -11.932 1.00 98.06 126 LEU A N 1
ATOM 1026 C CA . LEU A 1 126 ? 15.537 2.765 -12.577 1.00 98.06 126 LEU A CA 1
ATOM 1027 C C . LEU A 1 126 ? 15.088 2.612 -14.035 1.00 98.06 126 LEU A C 1
ATOM 1029 O O . LEU A 1 126 ? 15.900 2.311 -14.910 1.00 98.06 126 LEU A O 1
ATOM 1033 N N . ARG A 1 127 ? 13.797 2.828 -14.310 1.00 97.88 127 ARG A N 1
ATOM 1034 C CA . ARG A 1 127 ? 13.251 2.804 -15.670 1.00 97.88 127 ARG A CA 1
ATOM 1035 C C . ARG A 1 127 ? 13.812 3.945 -16.515 1.00 97.88 127 ARG A C 1
ATOM 1037 O O . ARG A 1 127 ? 14.140 3.707 -17.675 1.00 97.88 127 ARG A O 1
ATOM 1044 N N . ARG A 1 128 ? 13.948 5.148 -15.947 1.00 98.25 128 ARG A N 1
ATOM 1045 C CA . ARG A 1 128 ? 14.550 6.310 -16.616 1.00 98.25 128 ARG A CA 1
ATOM 1046 C C . ARG A 1 128 ? 15.988 6.006 -17.026 1.00 98.25 128 ARG A C 1
ATOM 1048 O O . ARG A 1 128 ? 16.305 6.120 -18.204 1.00 98.25 128 ARG A O 1
ATOM 1055 N N . ILE A 1 129 ? 16.814 5.537 -16.089 1.00 98.00 129 ILE A N 1
ATOM 1056 C CA . ILE A 1 129 ? 18.221 5.192 -16.345 1.00 98.00 129 ILE A CA 1
ATOM 1057 C C . ILE A 1 129 ? 18.330 4.113 -17.427 1.00 98.00 129 ILE A C 1
ATOM 1059 O O . ILE A 1 129 ? 19.056 4.298 -18.400 1.00 98.00 129 ILE A O 1
ATOM 1063 N N . LYS A 1 130 ? 17.563 3.020 -17.315 1.00 97.88 130 LYS A N 1
ATOM 1064 C CA . LYS A 1 130 ? 17.560 1.952 -18.330 1.00 97.88 130 LYS A CA 1
ATOM 1065 C C . LYS A 1 130 ? 17.158 2.464 -19.710 1.00 97.88 130 LYS A C 1
ATOM 1067 O O . LYS A 1 130 ? 17.820 2.159 -20.695 1.00 97.88 130 LYS A O 1
ATOM 1072 N N . SER A 1 131 ? 16.102 3.273 -19.782 1.00 97.19 131 SER A N 1
ATOM 1073 C CA . SER A 1 131 ? 15.656 3.861 -21.045 1.00 97.19 131 SER A CA 1
ATOM 1074 C C . SER A 1 131 ? 16.713 4.791 -21.645 1.00 97.19 131 SER A C 1
ATOM 1076 O O . SER A 1 131 ? 16.894 4.797 -22.861 1.00 97.19 131 SER A O 1
ATOM 1078 N N . GLU A 1 132 ? 17.431 5.556 -20.824 1.00 97.31 132 GLU A N 1
ATOM 1079 C CA . GLU A 1 132 ? 18.523 6.419 -21.283 1.00 97.31 132 GLU A CA 1
ATOM 1080 C C . GLU A 1 132 ? 19.710 5.616 -21.815 1.00 97.31 132 GLU A C 1
ATOM 1082 O O . GLU 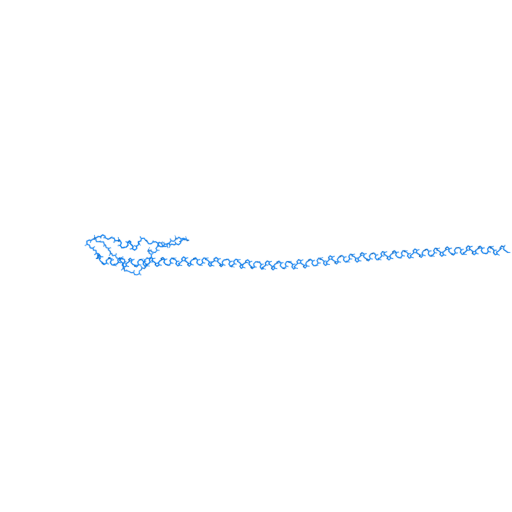A 1 132 ? 20.259 5.962 -22.863 1.00 97.31 132 GLU A O 1
ATOM 1087 N N . GLU A 1 133 ? 20.082 4.528 -21.140 1.00 98.12 133 GLU A N 1
ATOM 1088 C CA . GLU A 1 133 ? 21.122 3.607 -21.602 1.00 98.12 133 GLU A CA 1
ATOM 1089 C C . GLU A 1 133 ? 20.748 2.958 -22.940 1.00 98.12 133 GLU A C 1
ATOM 1091 O O . GLU A 1 133 ? 21.556 2.965 -23.872 1.00 98.12 133 GLU A O 1
ATOM 1096 N N . GLU A 1 134 ? 19.513 2.469 -23.075 1.00 97.75 134 GLU A N 1
ATOM 1097 C CA . GLU A 1 134 ? 18.995 1.872 -24.310 1.00 97.75 134 GLU A CA 1
ATOM 1098 C C . GLU A 1 134 ? 18.965 2.882 -25.466 1.00 97.75 134 GLU A C 1
ATOM 1100 O O . GLU A 1 134 ? 19.482 2.605 -26.554 1.00 97.75 134 GLU A O 1
ATOM 1105 N N . CYS A 1 135 ? 18.431 4.085 -25.234 1.00 97.69 135 CYS A N 1
ATOM 1106 C CA . CYS A 1 135 ? 18.426 5.167 -26.220 1.00 97.69 135 CYS A CA 1
ATOM 1107 C C . CYS A 1 135 ? 19.849 5.550 -26.637 1.00 97.69 135 CYS A C 1
ATOM 1109 O O . CYS A 1 135 ? 20.131 5.724 -27.826 1.00 97.69 135 CYS A O 1
ATOM 1111 N N . ARG A 1 136 ? 20.776 5.651 -25.678 1.00 97.44 136 ARG A N 1
ATOM 1112 C CA . ARG A 1 136 ? 22.179 5.968 -25.956 1.00 97.44 136 ARG A CA 1
ATOM 1113 C C . ARG A 1 136 ? 22.846 4.876 -26.788 1.00 97.44 136 ARG A C 1
ATOM 1115 O O . ARG A 1 136 ? 23.545 5.204 -27.747 1.00 97.44 136 ARG A O 1
ATOM 1122 N N . ALA A 1 137 ? 22.617 3.606 -26.458 1.00 98.06 137 ALA A N 1
ATOM 1123 C CA . ALA A 1 137 ? 23.133 2.471 -27.218 1.00 98.06 137 ALA A CA 1
ATOM 1124 C C . ALA A 1 137 ? 22.586 2.461 -28.654 1.00 98.06 137 ALA A C 1
ATOM 1126 O O . ALA A 1 137 ? 23.347 2.272 -29.605 1.00 98.06 137 ALA A O 1
ATOM 1127 N N . MET A 1 138 ? 21.293 2.747 -28.826 1.00 98.00 138 MET A N 1
ATOM 1128 C CA . MET A 1 138 ? 20.665 2.858 -30.142 1.00 98.00 138 MET A CA 1
ATOM 1129 C C . MET A 1 138 ? 21.285 3.989 -30.971 1.00 98.00 138 MET A C 1
ATOM 1131 O O . MET A 1 138 ? 21.685 3.763 -32.110 1.00 98.00 138 MET A O 1
ATOM 1135 N N . ILE A 1 139 ? 21.435 5.186 -30.395 1.00 97.62 139 ILE A N 1
ATOM 1136 C CA . ILE A 1 139 ? 22.062 6.330 -31.077 1.00 97.62 139 ILE A CA 1
ATOM 1137 C C . ILE A 1 139 ? 23.498 5.998 -31.485 1.00 97.62 139 ILE A C 1
ATOM 1139 O O . ILE A 1 139 ? 23.916 6.337 -32.592 1.00 97.62 139 ILE A O 1
ATOM 1143 N N . GLN A 1 140 ? 24.260 5.348 -30.604 1.00 97.81 140 GLN A N 1
ATOM 1144 C CA . GLN A 1 140 ? 25.636 4.959 -30.889 1.00 97.81 140 GLN A CA 1
ATOM 1145 C C . GLN A 1 140 ? 25.703 3.977 -32.064 1.00 97.81 140 GLN A C 1
ATOM 1147 O O . GLN A 1 140 ? 26.465 4.205 -33.003 1.00 97.81 140 GLN A O 1
ATOM 1152 N N . LYS A 1 141 ? 24.845 2.953 -32.067 1.00 98.06 141 LYS A N 1
ATOM 1153 C CA . LYS A 1 141 ? 24.749 1.988 -33.166 1.00 98.06 141 LYS A CA 1
ATOM 1154 C C . LYS A 1 141 ? 24.395 2.667 -34.492 1.00 98.06 141 LYS A C 1
ATOM 1156 O O . LYS A 1 141 ? 25.082 2.454 -35.486 1.00 98.06 141 LYS A O 1
ATOM 1161 N N . THR A 1 142 ? 23.395 3.548 -34.502 1.00 97.69 142 THR A N 1
ATOM 1162 C CA . THR A 1 142 ? 23.010 4.299 -35.707 1.00 97.69 142 THR A CA 1
ATOM 1163 C C . THR A 1 142 ? 24.148 5.186 -36.211 1.00 97.69 142 THR A C 1
ATOM 1165 O O . THR A 1 142 ? 24.371 5.287 -37.415 1.00 97.69 142 THR A O 1
ATOM 1168 N N . LYS A 1 143 ? 24.910 5.818 -35.307 1.00 97.75 143 LYS A N 1
ATOM 1169 C CA . LYS A 1 143 ? 26.094 6.603 -35.684 1.00 97.75 143 LYS A CA 1
ATOM 1170 C C . LYS A 1 143 ? 27.170 5.730 -36.319 1.00 97.75 143 LYS A C 1
ATOM 1172 O O . LYS A 1 143 ? 27.736 6.131 -37.328 1.00 97.75 143 LYS A O 1
ATOM 1177 N N . GLU A 1 144 ? 27.442 4.556 -35.759 1.00 98.06 144 GLU A N 1
ATOM 1178 C CA . GLU A 1 144 ? 28.412 3.602 -36.309 1.00 98.06 144 GLU A CA 1
ATOM 1179 C C . GLU A 1 144 ? 27.988 3.054 -37.675 1.00 98.06 144 GLU A C 1
ATOM 1181 O O . GLU A 1 144 ? 28.814 2.893 -38.571 1.00 98.06 144 GLU A O 1
ATOM 1186 N N . GLU A 1 145 ? 26.700 2.781 -37.868 1.00 97.56 145 GLU A N 1
ATOM 1187 C CA . GLU A 1 145 ? 26.159 2.380 -39.167 1.00 97.56 145 GLU A CA 1
ATOM 1188 C C . GLU A 1 145 ? 26.257 3.521 -40.184 1.00 97.56 145 GLU A C 1
ATOM 1190 O O . GLU A 1 145 ? 26.702 3.309 -41.312 1.00 97.56 145 GLU A O 1
ATOM 1195 N N . HIS A 1 146 ? 25.930 4.750 -39.775 1.00 97.62 146 HIS A N 1
ATOM 1196 C CA . HIS A 1 146 ? 26.054 5.929 -40.625 1.00 97.62 146 HIS A CA 1
ATOM 1197 C C . HIS A 1 146 ? 27.509 6.194 -41.031 1.00 97.62 146 HIS A C 1
ATOM 1199 O O . HIS A 1 146 ? 27.769 6.497 -42.193 1.00 97.62 146 HIS A O 1
ATOM 1205 N N . THR A 1 147 ? 28.477 6.074 -40.115 1.00 97.38 147 THR A N 1
ATOM 1206 C CA . THR A 1 147 ? 29.898 6.271 -40.451 1.00 97.38 147 THR A CA 1
ATOM 1207 C C . THR A 1 147 ? 30.410 5.199 -41.408 1.00 97.38 147 THR A C 1
ATOM 1209 O O . THR A 1 147 ? 31.136 5.537 -42.343 1.00 97.38 147 THR A O 1
ATOM 1212 N N . LYS A 1 148 ? 29.995 3.936 -41.239 1.00 97.62 148 LYS A N 1
ATOM 1213 C CA . LYS A 1 148 ? 30.306 2.850 -42.186 1.00 97.62 148 LYS A CA 1
ATOM 1214 C C . LYS A 1 148 ? 29.721 3.123 -43.568 1.00 97.62 148 LYS A C 1
ATOM 1216 O O . LYS A 1 148 ? 30.458 3.106 -44.549 1.00 97.62 148 LYS A O 1
ATOM 1221 N N . LEU A 1 149 ? 28.431 3.452 -43.638 1.00 97.62 149 LEU A N 1
ATOM 1222 C CA . LEU A 1 149 ? 27.765 3.761 -44.901 1.00 97.62 149 LEU A CA 1
ATOM 1223 C C . LEU A 1 149 ? 28.410 4.968 -45.594 1.00 97.62 149 LEU A C 1
ATOM 1225 O O . LEU A 1 149 ? 28.636 4.945 -46.801 1.00 97.62 149 LEU A O 1
ATOM 1229 N N . PHE A 1 150 ? 28.752 6.009 -44.834 1.00 97.19 150 PHE A N 1
ATOM 1230 C CA . PHE A 1 150 ? 29.448 7.177 -45.365 1.00 97.19 150 PHE A CA 1
ATOM 1231 C C . PHE A 1 150 ? 30.827 6.809 -45.936 1.00 97.19 150 PHE A C 1
ATOM 1233 O O . PHE A 1 150 ? 31.183 7.260 -47.026 1.00 97.19 150 PHE A O 1
ATOM 1240 N N . ALA A 1 151 ? 31.582 5.950 -45.245 1.00 97.44 151 ALA A N 1
ATOM 1241 C CA . ALA A 1 151 ? 32.861 5.446 -45.739 1.00 97.44 151 ALA A CA 1
ATOM 1242 C C . ALA A 1 151 ? 32.702 4.612 -47.024 1.00 97.44 151 ALA A C 1
ATOM 1244 O O . ALA A 1 151 ? 33.484 4.785 -47.960 1.00 97.44 151 ALA A O 1
ATOM 1245 N N . ASP A 1 152 ? 31.672 3.765 -47.113 1.00 97.38 152 ASP A N 1
ATOM 1246 C CA . ASP A 1 152 ? 31.367 2.985 -48.318 1.00 97.38 152 ASP A CA 1
ATOM 1247 C C . ASP A 1 152 ? 30.994 3.882 -49.506 1.00 97.38 152 ASP A C 1
ATOM 1249 O O . ASP A 1 152 ? 31.482 3.669 -50.619 1.00 97.38 152 ASP A O 1
ATOM 1253 N N . VAL A 1 153 ? 30.185 4.924 -49.278 1.00 97.81 153 VAL A N 1
ATOM 1254 C CA . VAL A 1 153 ? 29.838 5.918 -50.308 1.00 97.81 153 VAL A CA 1
ATOM 1255 C C . VAL A 1 153 ? 31.093 6.613 -50.834 1.00 97.81 153 VAL A C 1
ATOM 1257 O O . VAL A 1 153 ? 31.256 6.752 -52.050 1.00 97.81 153 VAL A O 1
ATOM 1260 N N . GLU A 1 154 ? 32.005 7.027 -49.954 1.00 97.50 154 GLU A N 1
ATOM 1261 C CA . GLU A 1 154 ? 33.260 7.647 -50.380 1.00 97.50 154 GLU A CA 1
ATOM 1262 C C . GLU A 1 154 ? 34.188 6.666 -51.105 1.00 97.50 154 GLU A C 1
ATOM 1264 O O . GLU A 1 154 ? 34.790 7.043 -52.116 1.00 97.50 154 GLU A O 1
ATOM 1269 N N . ARG A 1 155 ? 34.247 5.396 -50.684 1.00 97.56 155 ARG A N 1
ATOM 1270 C CA . ARG A 1 155 ? 34.988 4.349 -51.405 1.00 97.56 155 ARG A CA 1
ATOM 1271 C C . ARG A 1 155 ? 34.459 4.177 -52.830 1.00 97.56 155 ARG A C 1
ATOM 1273 O O . ARG A 1 155 ? 35.245 4.259 -53.774 1.00 97.56 155 ARG A O 1
ATOM 1280 N N . ILE A 1 156 ? 33.144 4.030 -52.999 1.00 97.56 156 ILE A N 1
ATOM 1281 C CA . ILE A 1 156 ? 32.504 3.877 -54.318 1.00 97.56 156 ILE A CA 1
ATOM 1282 C C . ILE A 1 156 ? 32.762 5.114 -55.187 1.00 97.56 156 ILE A C 1
ATOM 1284 O O . ILE A 1 156 ? 33.096 5.004 -56.368 1.00 97.56 156 ILE A O 1
ATOM 1288 N N . ARG A 1 157 ? 32.672 6.321 -54.614 1.00 97.25 157 ARG A N 1
ATOM 1289 C CA . ARG A 1 157 ? 33.010 7.562 -55.331 1.00 97.25 157 ARG A CA 1
ATOM 1290 C C . ARG A 1 157 ? 34.470 7.583 -55.786 1.00 97.25 157 ARG A C 1
ATOM 1292 O O . ARG A 1 157 ? 34.751 8.057 -56.886 1.00 97.25 157 ARG A O 1
ATOM 1299 N N . GLN A 1 158 ? 35.402 7.095 -54.968 1.00 97.31 158 GLN A N 1
ATOM 1300 C CA . GLN A 1 158 ? 36.816 6.989 -55.338 1.00 97.31 158 GLN A CA 1
ATOM 1301 C C . GLN A 1 158 ? 37.063 5.942 -56.427 1.00 97.31 158 GLN A C 1
ATOM 1303 O O . GLN A 1 158 ? 37.873 6.190 -57.317 1.00 97.31 158 GLN A O 1
ATOM 1308 N N . GLU A 1 159 ? 36.397 4.792 -56.372 1.00 97.19 159 GLU A N 1
ATOM 1309 C CA . GLU A 1 159 ? 36.456 3.758 -57.415 1.00 97.19 159 GLU A CA 1
ATOM 1310 C C . GLU A 1 159 ? 35.938 4.299 -58.744 1.00 97.19 159 GLU A C 1
ATOM 1312 O O . GLU A 1 159 ? 36.683 4.307 -59.722 1.00 97.19 159 GLU A O 1
ATOM 1317 N N . LYS A 1 160 ? 34.748 4.915 -58.743 1.00 97.62 160 LYS A N 1
ATOM 1318 C CA . LYS A 1 160 ? 34.196 5.593 -59.922 1.00 97.62 160 LYS A CA 1
ATOM 1319 C C . LYS A 1 160 ? 35.175 6.616 -60.507 1.00 97.62 160 LYS A C 1
ATOM 1321 O O . LYS A 1 160 ? 35.368 6.670 -61.717 1.00 97.62 160 LYS A O 1
ATOM 1326 N N . ARG A 1 161 ? 35.811 7.442 -59.665 1.00 96.75 161 ARG A N 1
ATOM 1327 C CA . ARG A 1 161 ? 36.820 8.420 -60.119 1.00 96.75 161 ARG A CA 1
ATOM 1328 C C . ARG A 1 161 ? 38.046 7.751 -60.743 1.00 96.75 161 ARG A C 1
ATOM 1330 O O . ARG A 1 161 ? 38.577 8.279 -61.714 1.00 96.75 161 ARG A O 1
ATOM 1337 N N . ARG A 1 162 ? 38.509 6.629 -60.185 1.00 96.75 162 ARG A N 1
ATOM 1338 C CA . ARG A 1 162 ? 39.641 5.864 -60.730 1.00 96.75 162 ARG A CA 1
ATOM 1339 C C . ARG A 1 162 ? 39.303 5.281 -62.098 1.00 96.75 162 ARG A C 1
ATOM 1341 O O . ARG A 1 162 ? 40.089 5.437 -63.023 1.00 96.75 162 ARG A O 1
ATOM 1348 N N . GLU A 1 163 ? 38.126 4.682 -62.246 1.00 96.88 163 GLU A N 1
ATOM 1349 C CA . GLU A 1 163 ? 37.679 4.124 -63.525 1.00 96.88 163 GLU A CA 1
ATOM 1350 C C . GLU A 1 163 ? 37.512 5.197 -64.604 1.00 96.88 163 GLU A C 1
ATOM 1352 O O . GLU A 1 163 ? 37.978 5.003 -65.724 1.00 96.88 163 GLU A O 1
ATOM 1357 N N . LEU A 1 164 ? 36.927 6.353 -64.266 1.00 96.75 164 LEU A N 1
ATOM 1358 C CA . LEU A 1 164 ? 36.813 7.473 -65.205 1.00 96.75 164 LEU A CA 1
ATOM 1359 C C . LEU A 1 164 ? 38.185 7.954 -65.694 1.00 96.75 164 LEU A C 1
ATOM 1361 O O . LEU A 1 164 ? 38.367 8.109 -66.897 1.00 96.75 164 LEU A O 1
ATOM 1365 N N . LYS A 1 165 ? 39.172 8.098 -64.798 1.00 96.56 165 LYS A N 1
ATOM 1366 C CA . LYS A 1 165 ? 40.550 8.439 -65.193 1.00 96.56 165 LYS A CA 1
ATOM 1367 C C . LYS A 1 165 ? 41.175 7.381 -66.099 1.00 96.56 165 LYS A C 1
ATOM 1369 O O . LYS A 1 165 ? 41.785 7.723 -67.105 1.00 96.56 165 LYS A O 1
ATOM 1374 N N . ASN A 1 166 ? 40.993 6.099 -65.780 1.00 96.25 166 ASN A N 1
ATOM 1375 C CA . ASN A 1 166 ? 41.506 5.011 -66.614 1.00 96.25 166 ASN A CA 1
ATOM 1376 C C . ASN A 1 166 ? 40.908 5.059 -68.032 1.00 96.25 166 ASN A C 1
ATOM 1378 O O . ASN A 1 166 ? 41.621 4.831 -69.009 1.00 96.25 166 ASN A O 1
ATOM 1382 N N . LEU A 1 167 ? 39.612 5.375 -68.153 1.00 96.94 167 LEU A N 1
ATOM 1383 C CA . LEU A 1 167 ? 38.944 5.555 -69.444 1.00 96.94 167 LEU A CA 1
ATOM 1384 C C . LEU A 1 167 ? 39.453 6.797 -70.188 1.00 96.94 167 LEU A C 1
ATOM 1386 O O . LEU A 1 167 ? 39.727 6.705 -71.382 1.00 96.94 167 LEU A O 1
ATOM 1390 N N . GLU A 1 168 ? 39.628 7.932 -69.507 1.00 96.31 168 GLU A N 1
ATOM 1391 C CA . GLU A 1 168 ? 40.203 9.158 -70.088 1.00 96.31 168 GLU A CA 1
ATOM 1392 C C . GLU A 1 168 ? 41.619 8.918 -70.637 1.00 96.31 168 GLU A C 1
ATOM 1394 O O . GLU A 1 168 ? 41.939 9.316 -71.763 1.00 96.31 168 GLU A O 1
ATOM 1399 N N . GLU A 1 169 ? 42.461 8.208 -69.883 1.00 96.19 169 GLU A N 1
ATOM 1400 C CA . GLU A 1 169 ? 43.796 7.805 -70.325 1.00 96.19 169 GLU A CA 1
ATOM 1401 C C . GLU A 1 169 ? 43.738 6.852 -71.523 1.00 96.19 169 GLU A C 1
ATOM 1403 O O . GLU A 1 169 ? 44.517 6.999 -72.466 1.00 96.19 169 GLU A O 1
ATOM 1408 N N . PHE A 1 170 ? 42.820 5.883 -71.518 1.00 97.38 170 PHE A N 1
ATOM 1409 C CA . PHE A 1 170 ? 42.642 4.950 -72.630 1.00 97.38 170 PHE A CA 1
ATOM 1410 C C . PHE A 1 170 ? 42.205 5.668 -73.913 1.00 97.38 170 PHE A C 1
ATOM 1412 O O . PHE A 1 170 ? 42.801 5.448 -74.968 1.00 97.38 170 PHE A O 1
ATOM 1419 N N . ILE A 1 171 ? 41.231 6.578 -73.817 1.00 96.25 171 ILE A N 1
ATOM 1420 C CA . ILE A 1 171 ? 40.793 7.414 -74.942 1.00 96.25 171 ILE A CA 1
ATOM 1421 C C . ILE A 1 171 ? 41.965 8.251 -75.465 1.00 96.25 171 ILE A C 1
ATOM 1423 O O . ILE A 1 171 ? 42.204 8.268 -76.670 1.00 96.25 171 ILE A O 1
ATOM 1427 N N . SER A 1 172 ? 42.750 8.872 -74.580 1.00 95.56 172 SER A N 1
ATOM 1428 C CA . SER A 1 172 ? 43.935 9.654 -74.966 1.00 95.56 172 SER A CA 1
ATOM 1429 C C . SER A 1 172 ? 44.983 8.798 -75.698 1.00 95.56 172 SER A C 1
ATOM 1431 O O . SER A 1 172 ? 45.586 9.233 -76.683 1.00 95.56 172 SER A O 1
ATOM 1433 N N . ARG A 1 173 ? 45.184 7.543 -75.273 1.00 95.38 173 ARG A N 1
ATOM 1434 C CA . ARG A 1 173 ? 46.068 6.586 -75.968 1.00 95.38 173 ARG A CA 1
ATOM 1435 C C . ARG A 1 173 ? 45.532 6.223 -77.354 1.00 95.38 173 ARG A C 1
ATOM 1437 O O . ARG A 1 173 ? 46.298 6.212 -78.309 1.00 95.38 173 ARG A O 1
ATOM 1444 N N . LEU A 1 174 ? 44.230 5.978 -77.495 1.00 95.75 174 LEU A N 1
ATOM 1445 C CA . LEU A 1 174 ? 43.631 5.713 -78.807 1.00 95.75 174 LEU A CA 1
ATOM 1446 C C . LEU A 1 174 ? 43.728 6.927 -79.734 1.00 95.75 174 LEU A C 1
ATOM 1448 O O . LEU A 1 174 ? 44.107 6.777 -80.890 1.00 95.75 174 LEU A O 1
ATOM 1452 N N . GLN A 1 175 ? 43.452 8.130 -79.228 1.00 95.12 175 GLN A N 1
ATOM 1453 C C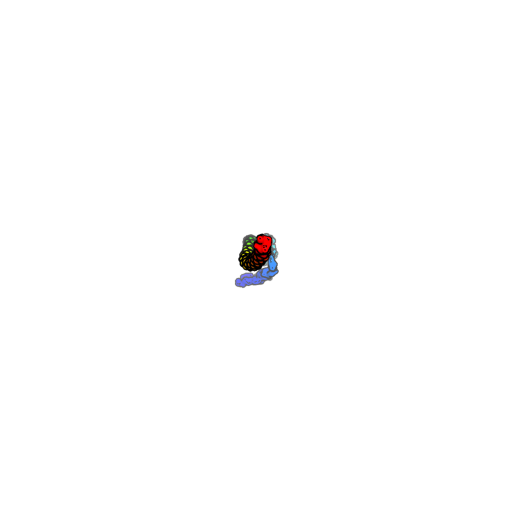A . GLN A 1 175 ? 43.586 9.368 -79.996 1.00 95.12 175 GLN A CA 1
ATOM 1454 C C . GLN A 1 175 ? 45.020 9.577 -80.490 1.00 95.12 175 GLN A C 1
ATOM 1456 O O . GLN A 1 175 ? 45.222 9.909 -81.654 1.00 95.12 175 GLN A O 1
ATOM 1461 N N . THR A 1 176 ? 46.029 9.349 -79.643 1.00 94.75 176 THR A N 1
ATOM 1462 C CA . THR A 1 176 ? 47.438 9.472 -80.061 1.00 94.75 176 THR A CA 1
ATOM 1463 C C . THR A 1 176 ? 47.835 8.422 -81.100 1.00 94.75 176 THR A C 1
ATOM 1465 O O . THR A 1 176 ? 48.557 8.760 -82.038 1.00 94.75 176 THR A O 1
ATOM 1468 N N . LEU A 1 177 ? 47.338 7.184 -80.992 1.00 95.38 177 LEU A N 1
ATOM 1469 C CA . LEU A 1 177 ? 47.544 6.142 -82.006 1.00 95.38 177 LEU A CA 1
ATOM 1470 C C . LEU A 1 177 ? 46.890 6.505 -83.342 1.00 95.38 177 LEU A C 1
ATOM 1472 O O . LEU A 1 177 ? 47.561 6.477 -84.366 1.00 95.38 177 LEU A O 1
ATOM 1476 N N . VAL A 1 178 ? 45.618 6.909 -83.334 1.00 95.19 178 VAL A N 1
ATOM 1477 C CA . VAL A 1 178 ? 44.903 7.319 -84.553 1.00 95.19 178 VAL A CA 1
ATOM 1478 C C . VAL A 1 178 ? 45.588 8.518 -85.205 1.00 95.19 178 VAL A C 1
ATOM 1480 O O . VAL A 1 178 ? 45.826 8.504 -86.407 1.00 95.19 178 VAL A O 1
ATOM 1483 N N . ASN A 1 179 ? 45.979 9.528 -84.424 1.00 92.81 179 ASN A N 1
ATOM 1484 C CA . ASN A 1 179 ? 46.711 10.683 -84.946 1.00 92.81 179 ASN A CA 1
ATOM 1485 C C . ASN A 1 179 ? 48.056 10.285 -85.565 1.00 92.81 179 ASN A C 1
ATOM 1487 O O . ASN A 1 179 ? 48.440 10.847 -86.588 1.00 92.81 179 ASN A O 1
ATOM 1491 N N . ARG A 1 180 ? 48.763 9.310 -84.978 1.00 92.19 180 ARG A N 1
ATOM 1492 C CA . ARG A 1 180 ? 49.999 8.768 -85.554 1.00 92.19 180 ARG A CA 1
ATOM 1493 C C . ARG A 1 180 ? 49.737 8.079 -86.897 1.00 92.19 180 ARG A C 1
ATOM 1495 O O . ARG A 1 180 ? 50.469 8.366 -87.838 1.00 92.19 180 ARG A O 1
ATOM 1502 N N . GLU A 1 181 ? 48.720 7.222 -86.988 1.00 90.56 181 GLU A N 1
ATOM 1503 C CA . GLU A 1 181 ? 48.354 6.531 -88.239 1.00 90.56 181 GLU A CA 1
ATOM 1504 C C . GLU A 1 181 ? 47.877 7.509 -89.327 1.00 90.56 181 GLU A C 1
ATOM 1506 O O . GLU A 1 181 ? 48.205 7.364 -90.500 1.00 90.56 181 GLU A O 1
ATOM 1511 N N . MET A 1 182 ? 47.142 8.563 -88.961 1.00 87.44 182 MET A N 1
ATOM 1512 C CA . MET A 1 182 ? 46.774 9.612 -89.919 1.00 87.44 182 MET A CA 1
ATOM 1513 C C . MET A 1 182 ? 48.009 10.346 -90.455 1.00 87.44 182 MET A C 1
ATOM 1515 O O . MET A 1 182 ? 48.122 10.557 -91.659 1.00 87.44 182 MET A O 1
ATOM 1519 N N . GLN A 1 183 ? 48.966 10.684 -89.586 1.00 88.75 183 GLN A N 1
ATOM 1520 C CA . GLN A 1 183 ? 50.202 11.357 -89.996 1.00 88.75 183 GLN A CA 1
ATOM 1521 C C . GLN A 1 183 ? 51.105 10.487 -90.880 1.00 88.75 183 GLN A C 1
ATOM 1523 O O . GLN A 1 183 ? 51.801 11.030 -91.739 1.00 88.75 183 GLN A O 1
ATOM 1528 N N . SER A 1 184 ? 51.151 9.164 -90.679 1.00 87.62 184 SER A N 1
ATOM 1529 C CA . SER A 1 184 ? 51.893 8.272 -91.582 1.00 87.62 184 SER A CA 1
ATOM 1530 C C . SER A 1 184 ? 51.238 8.214 -92.962 1.00 87.62 184 SER A C 1
ATOM 1532 O O . SER A 1 184 ? 51.942 8.396 -93.952 1.00 87.62 184 SER A O 1
ATOM 1534 N N . MET A 1 185 ? 49.908 8.082 -93.034 1.00 83.50 185 MET A N 1
ATOM 1535 C CA . MET A 1 185 ? 49.173 8.111 -94.307 1.00 83.50 185 MET A CA 1
ATOM 1536 C C . MET A 1 185 ? 49.345 9.440 -95.059 1.00 83.50 185 MET A C 1
ATOM 1538 O O . MET A 1 185 ? 49.573 9.442 -96.268 1.00 83.50 185 MET A O 1
ATOM 1542 N N . GLU A 1 186 ? 49.292 10.580 -94.362 1.00 83.88 186 GLU A N 1
ATOM 1543 C CA . GLU A 1 186 ? 49.553 11.892 -94.971 1.00 83.88 186 GLU A CA 1
ATOM 1544 C C . GLU A 1 186 ? 50.962 11.959 -95.579 1.00 83.88 186 GLU A C 1
ATOM 1546 O O . GLU A 1 186 ? 51.125 12.404 -96.716 1.00 83.88 186 GLU A O 1
ATOM 1551 N N . ARG A 1 187 ? 51.984 11.455 -94.874 1.00 80.12 187 ARG A N 1
ATOM 1552 C CA . ARG A 1 187 ? 53.365 11.416 -95.386 1.00 80.12 187 ARG A CA 1
ATOM 1553 C C . ARG A 1 187 ? 53.520 10.516 -96.612 1.00 80.12 187 ARG A C 1
ATOM 1555 O O . ARG A 1 187 ? 54.200 10.917 -97.551 1.00 80.12 187 ARG A O 1
ATOM 1562 N N . GLU A 1 188 ? 52.894 9.343 -96.620 1.00 77.00 188 GLU A N 1
ATOM 1563 C CA . GLU A 1 188 ? 52.910 8.421 -97.767 1.00 77.00 188 GLU A CA 1
ATOM 1564 C C . GLU A 1 188 ? 52.195 9.012 -98.994 1.00 77.00 188 GLU A C 1
ATOM 1566 O O . GLU A 1 188 ? 52.646 8.844 -100.130 1.00 77.00 188 GLU A O 1
ATOM 1571 N N . SER A 1 189 ? 51.110 9.762 -98.778 1.00 72.19 189 SER A N 1
ATOM 1572 C CA . SER A 1 189 ? 50.409 10.464 -99.859 1.00 72.19 189 SER A CA 1
ATOM 1573 C C . SER A 1 189 ? 51.247 11.595 -100.469 1.00 72.19 189 SER A C 1
ATOM 1575 O O . SER A 1 189 ? 51.265 11.751 -101.688 1.00 72.19 189 SER A O 1
ATOM 1577 N N . LEU A 1 190 ? 52.005 12.328 -99.644 1.00 71.94 190 LEU A N 1
ATOM 1578 C CA . LEU A 1 190 ? 52.901 13.404 -100.079 1.00 71.94 190 LEU A CA 1
ATOM 1579 C C . LEU A 1 190 ? 54.173 12.891 -100.770 1.00 71.94 190 LEU A C 1
ATOM 1581 O O . LEU A 1 190 ? 54.762 13.625 -101.553 1.00 71.94 190 LEU A O 1
ATOM 1585 N N . SER A 1 191 ? 54.609 11.655 -100.499 1.00 64.62 191 SER A N 1
ATOM 1586 C CA . SER A 1 191 ? 55.755 11.037 -101.184 1.00 64.62 191 SER A CA 1
ATOM 1587 C C . SER A 1 191 ? 55.397 10.378 -102.520 1.00 64.62 191 SER A C 1
ATOM 1589 O O . SER A 1 191 ? 56.295 9.946 -103.238 1.00 64.62 191 SER A O 1
ATOM 1591 N N . SER A 1 192 ? 54.101 10.239 -102.818 1.00 57.38 192 SER A N 1
ATOM 1592 C CA . SER A 1 192 ? 53.582 9.551 -104.011 1.00 57.38 192 SER A CA 1
ATOM 1593 C C . SER A 1 192 ? 53.087 10.512 -105.108 1.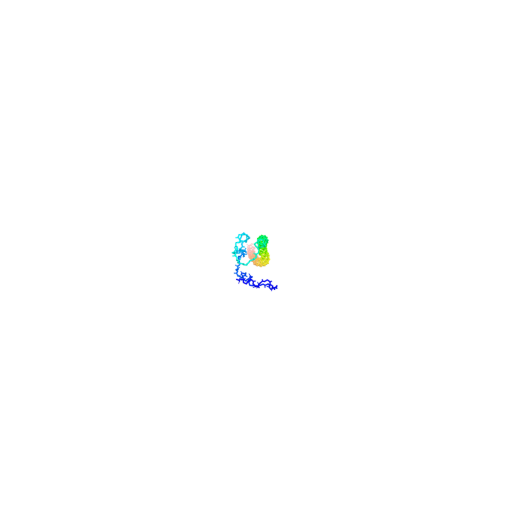00 57.38 192 SER A C 1
ATOM 1595 O O . SER A 1 192 ? 52.618 10.045 -106.146 1.00 57.38 192 SER A O 1
ATOM 1597 N N . GLN A 1 193 ? 53.176 11.830 -104.880 1.00 45.00 193 GLN A N 1
ATOM 1598 C CA . GLN A 1 193 ? 52.960 12.908 -105.860 1.00 45.00 193 GLN A CA 1
ATOM 1599 C C . GLN A 1 193 ? 54.299 13.478 -106.327 1.00 45.00 193 GLN A C 1
ATOM 1601 O O . GLN A 1 193 ? 54.379 13.847 -107.520 1.00 45.00 193 GLN A O 1
#

pLDDT: mean 82.75, std 21.2, range [28.83, 98.25]

Foldseek 3Di:
DPDPDDDPDDPDPPCVVVVVPDDDPDDDDDDDDPAALVNLQPDDDDDDPDDDDPVVSNVVSNVVSVVRVVVNVVSVVVSVVVVVVVVVVVVVVVVVVVVVVVVVVVVVVVVVVVVVVVVVVVVVVVVVVVVVVVVVVVVVVVVVVVVVVVVVVVVVVVVVVVVVVVVVVVVVVVVVVVVVVVVVVVVVVVVVD

Sequence (193 aa):
MIVFRDCWCKGKYNSSCYKSISESEGNGVTYKPDITPLDIQNKEFSKGLRGYKEEEVDNFLDDLSEVFSQMISEIERLEKENEYLRSRIQATQKKNEFEASTSDFLSLIQKKVEEAKIQVEKEVELRRIKSEEECRAMIQKTKEEHTKLFADVERIRQEKRRELKNLEEFISRLQTLVNREMQSMERESLSSQ

Radius of gyration: 64.41 Å; Cα contacts (8 Å, |Δi|>4): 16; chains: 1; bounding box: 103×34×187 Å

Solvent-accessible surface area (backbone atoms only — not comparable to full-atom values): 11414 Å² total; per-residue (Å²): 136,81,81,91,71,88,89,86,84,70,102,61,84,65,68,75,80,62,65,80,81,67,89,68,87,93,59,87,84,75,89,74,73,96,67,50,46,67,57,50,70,69,58,84,78,86,89,58,103,73,76,80,60,64,71,66,50,50,56,50,39,52,55,49,25,52,54,48,49,54,50,52,53,50,50,56,52,51,50,54,51,50,53,52,50,51,52,52,50,53,55,49,50,54,50,51,53,50,52,51,53,50,51,52,50,50,52,49,49,52,52,51,53,50,53,50,50,56,49,51,53,52,53,51,50,55,49,50,52,52,51,51,53,52,51,49,53,50,53,51,51,52,49,54,52,50,53,51,53,51,50,51,53,52,49,52,53,51,51,53,53,51,54,51,51,54,50,53,52,49,51,51,52,51,50,53,50,52,52,50,55,51,53,52,52,53,51,55,56,67,74,71,112

Mean predicted aligned error: 15.43 Å

Organism: NCBI:txid184064

Secondary structure (DSSP, 8-state):
-----SSSS-----TTTTTT-----SS------SS-HHHHHT------SS---HHHHHHHHHHHHHHHHHHHHHHHHHHHHHHHHHHHHHHHHHHHHHHHHHHHHHHHHHHHHHHHHHHHHHHHHHHHHHHHHHHHHHHHHHHHHHHHHHHHHHHHHHHHHHHHHHHHHHHHHHHHHHHHHHHHHHHHHHT--